Protein AF-A0A2K3L2X7-F1 (afdb_monomer)

Structure (mmCIF, N/CA/C/O backbone):
data_AF-A0A2K3L2X7-F1
#
_entry.id   AF-A0A2K3L2X7-F1
#
loop_
_atom_site.group_PDB
_atom_site.id
_atom_site.type_symbol
_atom_site.label_atom_id
_atom_site.label_alt_id
_atom_site.label_comp_id
_atom_site.label_asym_id
_atom_site.label_entity_id
_atom_site.label_seq_id
_atom_site.pdbx_PDB_ins_code
_atom_site.Cartn_x
_atom_site.Cartn_y
_atom_site.Cartn_z
_atom_site.occupancy
_atom_site.B_iso_or_equiv
_atom_site.auth_seq_id
_atom_site.auth_comp_id
_atom_site.auth_asym_id
_atom_site.auth_atom_id
_atom_site.pdbx_PDB_model_num
ATOM 1 N N . MET A 1 1 ? 36.519 -19.490 -27.465 1.00 42.69 1 MET A N 1
ATOM 2 C CA . MET A 1 1 ? 36.604 -19.129 -26.035 1.00 42.69 1 MET A CA 1
ATOM 3 C C . MET A 1 1 ? 35.207 -18.719 -25.622 1.00 42.69 1 MET A C 1
ATOM 5 O O . MET A 1 1 ? 34.826 -17.578 -25.843 1.00 42.69 1 MET A O 1
ATOM 9 N N . ASP A 1 2 ? 34.424 -19.686 -25.153 1.00 36.91 2 ASP A N 1
ATOM 10 C CA . ASP A 1 2 ? 33.031 -19.472 -24.769 1.00 36.91 2 ASP A CA 1
ATOM 11 C C . ASP A 1 2 ? 32.982 -18.887 -23.362 1.00 36.91 2 ASP A C 1
ATOM 13 O O . ASP A 1 2 ? 33.332 -19.540 -22.379 1.00 36.91 2 ASP A O 1
ATOM 17 N N . ILE A 1 3 ? 32.587 -17.620 -23.277 1.00 40.72 3 ILE A N 1
ATOM 18 C CA . ILE A 1 3 ? 32.332 -16.950 -22.006 1.00 40.72 3 ILE A CA 1
ATOM 19 C C . ILE A 1 3 ? 30.889 -17.279 -21.635 1.00 40.72 3 ILE A C 1
ATOM 21 O O . ILE A 1 3 ? 29.943 -16.665 -22.127 1.00 40.72 3 ILE A O 1
ATOM 25 N N . SER A 1 4 ? 30.738 -18.296 -20.791 1.00 43.78 4 SER A N 1
ATOM 26 C CA . SER A 1 4 ? 29.469 -18.643 -20.161 1.00 43.78 4 SER A CA 1
ATOM 27 C C . SER A 1 4 ? 29.084 -17.525 -19.187 1.00 43.78 4 SER A C 1
ATOM 29 O O . SER A 1 4 ? 29.694 -17.369 -18.129 1.00 43.78 4 SER A O 1
ATOM 31 N N . LEU A 1 5 ? 28.122 -16.690 -19.582 1.00 46.09 5 LEU A N 1
ATOM 32 C CA . LEU A 1 5 ? 27.537 -15.654 -18.735 1.00 46.09 5 LEU A CA 1
ATOM 33 C C . LEU A 1 5 ? 26.471 -16.296 -17.844 1.00 46.09 5 LEU A C 1
ATOM 35 O O . LEU A 1 5 ? 25.383 -16.639 -18.306 1.00 46.09 5 LEU A O 1
ATOM 39 N N . SER A 1 6 ? 26.792 -16.455 -16.564 1.00 48.88 6 SER A N 1
ATOM 40 C CA . SER A 1 6 ? 25.833 -16.855 -15.534 1.00 48.88 6 SER A CA 1
ATOM 41 C C . SER A 1 6 ? 24.675 -15.844 -15.433 1.00 48.88 6 SER A C 1
ATOM 43 O O . SER A 1 6 ? 24.898 -14.647 -15.644 1.00 48.88 6 SER A O 1
ATOM 45 N N . PRO A 1 7 ? 23.448 -16.268 -15.074 1.00 51.91 7 PRO A N 1
ATOM 46 C CA . PRO A 1 7 ? 22.310 -15.362 -14.971 1.00 51.91 7 PRO A CA 1
ATOM 47 C C . PRO A 1 7 ? 22.470 -14.410 -13.779 1.00 51.91 7 PRO A C 1
ATOM 49 O O . PRO A 1 7 ? 22.839 -14.835 -12.683 1.00 51.91 7 PRO A O 1
ATOM 52 N N . LEU A 1 8 ? 22.155 -13.128 -13.987 1.00 52.16 8 LEU A N 1
ATOM 53 C CA . LEU A 1 8 ? 22.035 -12.139 -12.914 1.00 52.16 8 LEU A CA 1
ATOM 54 C C . LEU A 1 8 ? 20.897 -12.544 -11.952 1.00 52.16 8 LEU A C 1
ATOM 56 O O . LEU A 1 8 ? 19.835 -12.957 -12.429 1.00 52.16 8 LEU A O 1
ATOM 60 N N . PRO A 1 9 ? 21.061 -12.394 -10.625 1.00 50.31 9 PRO A N 1
ATOM 61 C CA . PRO A 1 9 ? 19.993 -12.685 -9.679 1.00 50.31 9 PRO A CA 1
ATOM 62 C C . PRO A 1 9 ? 18.850 -11.674 -9.834 1.00 50.31 9 PRO A C 1
ATOM 64 O O . PRO A 1 9 ? 19.074 -10.473 -9.994 1.00 50.31 9 PRO A O 1
ATOM 67 N N . SER A 1 10 ? 17.614 -12.172 -9.785 1.00 56.09 10 SER A N 1
ATOM 68 C CA . SER A 1 10 ? 16.405 -11.349 -9.804 1.00 56.09 10 SER A CA 1
ATOM 69 C C . SER A 1 10 ? 16.370 -10.394 -8.599 1.00 56.09 10 SER A C 1
ATOM 71 O O . SER A 1 10 ? 16.789 -10.794 -7.508 1.00 56.09 10 SER A O 1
ATOM 73 N N . PRO A 1 11 ? 15.850 -9.160 -8.748 1.00 43.31 11 PRO A N 1
ATOM 74 C CA . PRO A 1 11 ? 15.712 -8.236 -7.629 1.00 43.31 11 PRO A CA 1
ATOM 75 C C . PRO A 1 11 ? 14.747 -8.838 -6.607 1.00 43.31 11 PRO A C 1
ATOM 77 O O . PRO A 1 11 ? 13.584 -9.090 -6.923 1.00 43.31 11 PRO A O 1
ATOM 80 N N . GLN A 1 12 ? 15.224 -9.099 -5.390 1.00 47.84 12 GLN A N 1
ATOM 81 C CA . GLN A 1 12 ? 14.324 -9.421 -4.289 1.00 47.84 12 GLN A CA 1
ATOM 82 C C . GLN A 1 12 ? 13.547 -8.157 -3.896 1.00 47.84 12 GLN A C 1
ATOM 84 O O . GLN A 1 12 ? 14.150 -7.081 -3.837 1.00 47.84 12 GLN A O 1
ATOM 89 N N . PRO A 1 13 ? 12.235 -8.262 -3.621 1.00 46.50 13 PRO A N 1
ATOM 90 C CA . PRO A 1 13 ? 11.470 -7.133 -3.115 1.00 46.50 13 PRO A CA 1
ATOM 91 C C . PRO A 1 13 ? 12.056 -6.671 -1.771 1.00 46.50 13 PRO A C 1
ATOM 93 O O . PRO A 1 13 ? 12.566 -7.503 -1.007 1.00 46.50 13 PRO A O 1
ATOM 96 N N . PRO A 1 14 ? 12.010 -5.361 -1.467 1.00 39.69 14 PRO A N 1
ATOM 97 C CA . PRO A 1 14 ? 12.489 -4.848 -0.196 1.00 39.69 14 PRO A CA 1
ATOM 98 C C . PRO A 1 14 ? 11.739 -5.554 0.932 1.00 39.69 14 PRO A C 1
ATOM 100 O O . PRO A 1 14 ? 10.509 -5.542 0.991 1.00 39.69 14 PRO A O 1
ATOM 103 N N . LYS A 1 15 ? 12.501 -6.183 1.830 1.00 38.19 15 LYS A N 1
ATOM 104 C CA . LYS A 1 15 ? 11.995 -6.661 3.114 1.00 38.19 15 LYS A CA 1
ATOM 105 C C . LYS A 1 15 ? 11.636 -5.425 3.933 1.00 38.19 15 LYS A C 1
ATOM 107 O O . LYS A 1 15 ? 12.452 -4.932 4.703 1.00 38.19 15 LYS A O 1
ATOM 112 N N . HIS A 1 16 ? 10.436 -4.892 3.723 1.00 38.12 16 HIS A N 1
ATOM 113 C CA . HIS A 1 16 ? 9.830 -4.010 4.701 1.00 38.12 16 HIS A CA 1
ATOM 114 C C . HIS A 1 16 ? 9.513 -4.872 5.915 1.00 38.12 16 HIS A C 1
ATOM 116 O O . HIS A 1 16 ? 8.513 -5.585 5.973 1.00 38.12 16 HIS A O 1
ATOM 122 N N . GLU A 1 17 ? 10.437 -4.828 6.866 1.00 34.50 17 GLU A N 1
ATOM 123 C CA . GLU A 1 17 ? 10.194 -5.111 8.266 1.00 34.50 17 GLU A CA 1
ATOM 124 C C . GLU A 1 17 ? 9.161 -4.081 8.736 1.00 34.50 17 GLU A C 1
ATOM 126 O O . GLU A 1 17 ? 9.474 -3.018 9.268 1.00 34.50 17 GLU A O 1
ATOM 131 N N . VAL A 1 18 ? 7.894 -4.354 8.417 1.00 38.84 18 VAL A N 1
ATOM 132 C CA . VAL A 1 18 ? 6.764 -3.740 9.095 1.00 38.84 18 VAL A CA 1
ATOM 133 C C . VAL A 1 18 ? 6.927 -4.197 10.531 1.00 38.84 18 VAL A C 1
ATOM 135 O O . VAL A 1 18 ? 6.684 -5.366 10.840 1.00 38.84 18 VAL A O 1
ATOM 138 N N . GLN A 1 19 ? 7.415 -3.293 11.382 1.00 36.12 19 GLN A N 1
ATOM 139 C CA . GLN A 1 19 ? 7.255 -3.404 12.820 1.00 36.12 19 GLN A CA 1
ATOM 140 C C . GLN A 1 19 ? 5.762 -3.586 13.048 1.00 36.12 19 GLN A C 1
ATOM 142 O O . GLN A 1 19 ? 4.968 -2.649 12.992 1.00 36.12 19 GLN A O 1
ATOM 147 N N . ARG A 1 20 ? 5.386 -4.855 13.179 1.00 35.97 20 ARG A N 1
ATOM 148 C CA . ARG A 1 20 ? 4.080 -5.308 13.595 1.00 35.97 20 ARG A CA 1
ATOM 149 C C . ARG A 1 20 ? 3.957 -4.749 15.001 1.00 35.97 20 ARG A C 1
ATOM 151 O O . ARG A 1 20 ? 4.536 -5.310 15.925 1.00 35.97 20 ARG A O 1
ATOM 158 N N . GLY A 1 21 ? 3.327 -3.579 15.117 1.00 35.28 21 GLY A N 1
ATOM 159 C CA . GLY A 1 21 ? 2.962 -3.016 16.403 1.00 35.28 21 GLY A CA 1
ATOM 160 C C . GLY A 1 21 ? 2.306 -4.140 17.182 1.00 35.28 21 GLY A C 1
ATOM 161 O O . GLY A 1 21 ? 1.361 -4.759 16.687 1.00 35.28 21 GLY A O 1
ATOM 162 N N . GLU A 1 22 ? 2.904 -4.483 18.317 1.00 32.72 22 GLU A N 1
ATOM 163 C CA . GLU A 1 22 ? 2.356 -5.443 19.256 1.00 32.72 22 GLU A CA 1
ATOM 164 C C . GLU A 1 22 ? 1.007 -4.886 19.712 1.00 32.72 22 GLU A C 1
ATOM 166 O O . GLU A 1 22 ? 0.904 -4.127 20.674 1.00 32.72 22 GLU A O 1
ATOM 171 N N . VAL A 1 23 ? -0.046 -5.224 18.967 1.00 40.00 23 VAL A N 1
ATOM 172 C CA . VAL A 1 23 ? -1.408 -5.170 19.468 1.00 40.00 23 VAL A CA 1
ATOM 173 C C . VAL A 1 23 ? -1.426 -6.222 20.554 1.00 40.00 23 VAL A C 1
ATOM 175 O O . VAL A 1 23 ? -1.418 -7.424 20.295 1.00 40.00 23 VAL A O 1
ATOM 178 N N . LEU A 1 24 ? -1.312 -5.718 21.775 1.00 37.44 24 LEU A N 1
ATOM 179 C CA . LEU A 1 24 ? -1.421 -6.433 23.022 1.00 37.44 24 LEU A CA 1
ATOM 180 C C . LEU A 1 24 ? -2.709 -7.269 22.987 1.00 37.44 24 LEU A C 1
ATOM 182 O O . LEU A 1 24 ? -3.780 -6.784 23.345 1.00 37.44 24 LEU A O 1
ATOM 186 N N . GLU A 1 25 ? -2.603 -8.526 22.551 1.00 36.47 25 GLU A N 1
ATOM 187 C CA . GLU A 1 25 ? -3.620 -9.552 22.758 1.00 36.47 25 GLU A CA 1
ATOM 188 C C . GLU A 1 25 ? -3.709 -9.816 24.260 1.00 36.47 25 GLU A C 1
ATOM 190 O O . GLU A 1 25 ? -3.154 -10.765 24.816 1.00 36.47 25 GLU A O 1
ATOM 195 N N . ARG A 1 26 ? -4.408 -8.924 24.960 1.00 36.53 26 ARG A N 1
ATOM 196 C CA . ARG A 1 26 ? -4.891 -9.196 26.300 1.00 36.53 26 ARG A CA 1
ATOM 197 C C . ARG A 1 26 ? -6.163 -10.013 26.121 1.00 36.53 26 ARG A C 1
ATOM 199 O O . ARG A 1 26 ? -7.265 -9.478 26.076 1.00 36.53 26 ARG A O 1
ATOM 206 N N . GLY A 1 27 ? -5.955 -11.319 25.946 1.00 33.62 27 GLY A N 1
ATOM 207 C CA . GLY A 1 27 ? -6.999 -12.331 25.899 1.00 33.62 27 GLY A CA 1
ATOM 208 C C . GLY A 1 27 ? -8.014 -12.096 27.012 1.00 33.62 27 GLY A C 1
ATOM 209 O O . GLY A 1 27 ? -7.714 -12.192 28.204 1.00 33.62 27 GLY A O 1
ATOM 210 N N . SER A 1 28 ? -9.220 -11.751 26.592 1.00 38.69 28 SER A N 1
ATOM 211 C CA . SER A 1 28 ? -10.401 -11.570 27.411 1.00 38.69 28 SER A CA 1
ATOM 212 C C . SER A 1 28 ? -10.885 -12.931 27.914 1.00 38.69 28 SER A C 1
ATOM 214 O O . SER A 1 28 ? -11.820 -13.528 27.389 1.00 38.69 28 SER A O 1
ATOM 216 N N . ASN A 1 29 ? -10.270 -13.421 28.992 1.00 38.44 29 ASN A N 1
ATOM 217 C CA . ASN A 1 29 ? -10.911 -14.394 29.874 1.00 38.44 29 ASN A CA 1
ATOM 218 C C . ASN A 1 29 ? -12.051 -13.682 30.622 1.00 38.44 29 ASN A C 1
ATOM 220 O O . ASN A 1 29 ? -11.915 -13.316 31.788 1.00 38.44 29 ASN A O 1
ATOM 224 N N . PHE A 1 30 ? -13.175 -13.447 29.942 1.00 44.06 30 PHE A N 1
ATOM 225 C CA . PHE A 1 30 ? -14.413 -13.044 30.600 1.00 44.06 30 PHE A CA 1
ATOM 226 C C . PHE A 1 30 ? -14.998 -14.272 31.312 1.00 44.06 30 PHE A C 1
ATOM 228 O O . PHE A 1 30 ? -15.332 -15.257 30.648 1.00 44.06 30 PHE A O 1
ATOM 235 N N . PRO A 1 31 ? -15.135 -14.275 32.649 1.00 41.03 31 PRO A N 1
ATOM 236 C CA . PRO A 1 31 ? -15.711 -15.413 33.335 1.00 41.03 31 PRO A CA 1
ATOM 237 C C . PRO A 1 31 ? -17.225 -15.401 33.125 1.00 41.03 31 PRO A C 1
ATOM 239 O O . PRO A 1 31 ? -17.912 -14.457 33.518 1.00 41.03 31 PRO A O 1
ATOM 2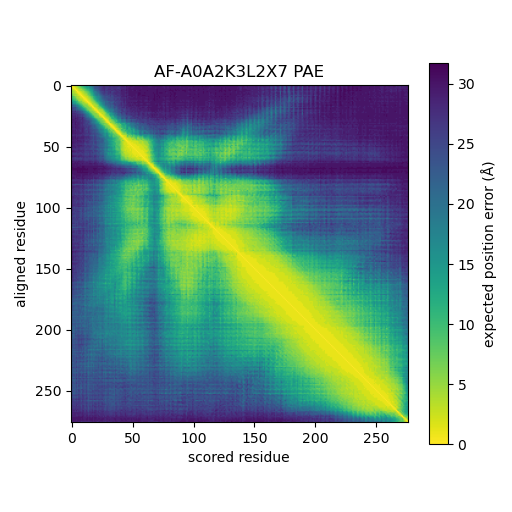42 N N . SER A 1 32 ? -17.765 -16.513 32.632 1.00 42.19 32 SER A N 1
ATOM 243 C CA . SER A 1 32 ? -19.195 -16.859 32.548 1.00 42.19 32 SER A CA 1
ATOM 244 C C . SER A 1 32 ? -19.945 -16.846 33.899 1.00 42.19 32 SER A C 1
ATOM 246 O O . SER A 1 32 ? -21.070 -17.326 34.000 1.00 42.19 32 SER A O 1
ATOM 248 N N . GLN A 1 33 ? -19.336 -16.301 34.954 1.00 45.16 33 GLN A N 1
ATOM 249 C CA . GLN A 1 33 ? -19.873 -16.173 36.307 1.00 45.16 33 GLN A CA 1
ATOM 250 C C . GLN A 1 33 ? -20.830 -14.975 36.457 1.00 45.16 33 GLN A C 1
ATOM 252 O O . GLN A 1 33 ? -21.544 -14.879 37.454 1.00 45.16 33 GLN A O 1
ATOM 257 N N . PHE A 1 34 ? -20.885 -14.081 35.464 1.00 43.53 34 PHE A N 1
ATOM 258 C CA . PHE A 1 34 ? -21.699 -12.864 35.507 1.00 43.53 34 PHE A CA 1
ATOM 259 C C . PHE A 1 34 ? -23.208 -13.101 35.387 1.00 43.53 34 PHE A C 1
ATOM 261 O O . PHE A 1 34 ? -23.996 -12.465 36.088 1.00 43.53 34 PHE A O 1
ATOM 268 N N . LEU A 1 35 ? -23.625 -14.069 34.569 1.00 44.47 35 LEU A N 1
ATOM 269 C CA . LEU A 1 35 ? -25.047 -14.343 34.339 1.00 44.47 35 LEU A CA 1
ATOM 270 C C . LEU A 1 35 ? -25.741 -14.982 35.553 1.00 44.47 35 LEU A C 1
ATOM 272 O O . LEU A 1 35 ? -26.918 -14.726 35.790 1.00 44.47 35 LEU A O 1
ATOM 276 N N . ALA A 1 36 ? -25.018 -15.738 36.385 1.00 41.53 36 ALA A N 1
ATOM 277 C CA . ALA A 1 36 ? -25.598 -16.388 37.564 1.00 41.53 36 ALA A CA 1
ATOM 278 C C . ALA A 1 36 ? -25.906 -15.413 38.722 1.00 41.53 36 ALA A C 1
ATOM 280 O O . ALA A 1 36 ? -26.710 -15.735 39.594 1.00 41.53 36 ALA A O 1
ATOM 281 N N . ARG A 1 37 ? -25.305 -14.212 38.737 1.00 43.88 37 ARG A N 1
ATOM 282 C CA . ARG A 1 37 ? -25.524 -13.203 39.793 1.00 43.88 37 ARG A CA 1
ATOM 283 C C . ARG A 1 37 ? -26.633 -12.198 39.474 1.00 43.88 37 ARG A C 1
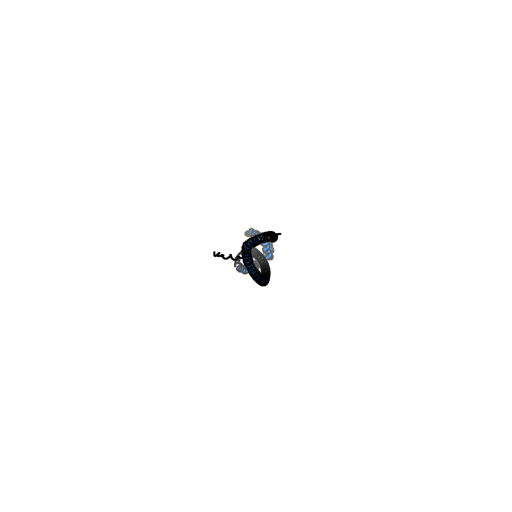ATOM 285 O O . ARG A 1 37 ? -27.205 -11.631 40.400 1.00 43.88 37 ARG A O 1
ATOM 292 N N . SER A 1 38 ? -26.999 -12.043 38.200 1.00 43.00 38 SER A N 1
ATOM 293 C CA . SER A 1 38 ? -28.085 -11.155 37.749 1.00 43.00 38 SER A CA 1
ATOM 294 C C . SER A 1 38 ? -29.447 -11.505 38.372 1.00 43.00 38 SER A C 1
ATOM 296 O O . SER A 1 38 ? -30.218 -10.605 38.694 1.00 43.00 38 SER A O 1
ATOM 298 N N . VAL A 1 39 ? -29.717 -12.790 38.624 1.00 45.38 39 VAL A N 1
ATOM 299 C CA . VAL A 1 39 ? -30.997 -13.255 39.193 1.00 45.38 39 VAL A CA 1
ATOM 300 C C . VAL A 1 39 ? -31.140 -12.903 40.687 1.00 45.38 39 VAL A C 1
ATOM 302 O O . VAL A 1 39 ? -32.254 -12.800 41.194 1.00 45.38 39 VAL A O 1
ATOM 305 N N . PHE A 1 40 ? -30.034 -12.657 41.401 1.00 44.66 40 PHE A N 1
ATOM 306 C CA . PHE A 1 40 ? -30.065 -12.262 42.817 1.00 44.66 40 PHE A CA 1
ATOM 307 C C . PHE A 1 40 ? -30.254 -10.750 43.019 1.00 44.66 40 PHE A C 1
ATOM 309 O O . PHE A 1 40 ? -30.902 -10.344 43.988 1.00 44.66 40 PHE A O 1
ATOM 316 N N . VAL A 1 41 ? -29.753 -9.926 42.087 1.00 48.41 41 VAL A N 1
ATOM 317 C CA . VAL A 1 41 ? -29.806 -8.451 42.153 1.00 48.41 41 VAL A CA 1
ATOM 318 C C . VAL A 1 41 ? -31.248 -7.930 42.142 1.00 48.41 41 VAL A C 1
ATOM 320 O O . VAL A 1 41 ? -31.559 -6.971 42.840 1.00 48.41 41 VAL A O 1
ATOM 323 N N . THR A 1 42 ? -32.170 -8.600 41.444 1.00 48.19 42 THR A N 1
ATOM 324 C CA . THR A 1 42 ? -33.586 -8.192 41.406 1.00 48.19 42 THR A CA 1
ATOM 325 C C . THR A 1 42 ? -34.392 -8.616 42.639 1.00 48.19 42 THR A C 1
ATOM 327 O O . THR A 1 42 ? -35.517 -8.155 42.807 1.00 48.19 42 THR A O 1
ATOM 330 N N . SER A 1 43 ? -33.863 -9.493 43.506 1.00 51.75 43 SER A N 1
ATOM 331 C CA . SER A 1 43 ? -34.605 -10.028 44.665 1.00 51.75 43 SER A CA 1
ATOM 332 C C . SER A 1 43 ? -34.228 -9.376 46.003 1.00 51.75 43 SER A C 1
ATOM 334 O O . SER A 1 43 ? -35.025 -9.395 46.943 1.00 51.75 43 SER A O 1
ATOM 336 N N . LEU A 1 44 ? -33.048 -8.752 46.082 1.00 55.28 44 LEU A N 1
ATOM 337 C CA . LEU A 1 44 ? -32.522 -8.136 47.304 1.00 55.28 44 LEU A CA 1
ATOM 338 C C . LEU A 1 44 ? -33.413 -7.001 47.858 1.00 55.28 44 LEU A C 1
ATOM 340 O O . LEU A 1 44 ? -33.697 -7.021 49.059 1.00 55.28 44 LEU A O 1
ATOM 344 N N . PRO A 1 45 ? -33.959 -6.084 47.027 1.00 60.78 45 PRO A N 1
ATOM 345 C CA . PRO A 1 45 ? -34.872 -5.048 47.514 1.00 60.78 45 PRO A CA 1
ATOM 346 C C . PRO A 1 45 ? -36.176 -5.643 48.061 1.00 60.78 45 PRO A C 1
ATOM 348 O O . PRO A 1 45 ? -36.728 -5.163 49.048 1.00 60.78 45 PRO A O 1
ATOM 351 N N . HIS A 1 46 ? -36.663 -6.733 47.458 1.00 63.47 46 HIS A N 1
ATOM 352 C CA . HIS A 1 46 ? -37.872 -7.423 47.910 1.00 63.47 46 HIS A CA 1
ATOM 353 C C . HIS A 1 46 ? -37.667 -8.197 49.214 1.00 63.47 46 HIS A C 1
ATOM 355 O O . HIS A 1 46 ? -38.557 -8.183 50.067 1.00 63.47 46 HIS A O 1
ATOM 361 N N . PHE A 1 47 ? -36.505 -8.823 49.406 1.00 60.19 47 PHE A N 1
ATOM 362 C CA . PHE A 1 47 ? -36.159 -9.500 50.654 1.00 60.19 47 PHE A CA 1
ATOM 363 C C . PHE A 1 47 ? -36.022 -8.502 51.815 1.00 60.19 47 PHE A C 1
ATOM 365 O O . PHE A 1 47 ? -36.683 -8.661 52.845 1.00 60.19 47 PHE A O 1
ATOM 372 N N . LEU A 1 48 ? -35.266 -7.416 51.619 1.00 61.91 48 LEU A N 1
ATOM 373 C CA . LEU A 1 48 ? -35.082 -6.362 52.623 1.00 61.91 48 LEU A CA 1
ATOM 374 C C . LEU A 1 48 ? -36.402 -5.658 52.969 1.00 61.91 48 LEU A C 1
ATOM 376 O O . LEU A 1 48 ? -36.716 -5.475 54.150 1.00 61.91 48 LEU A O 1
ATOM 380 N N . ALA A 1 49 ? -37.240 -5.364 51.969 1.00 66.88 49 ALA A N 1
ATOM 381 C CA . ALA A 1 49 ? -38.575 -4.814 52.191 1.00 66.88 49 ALA A CA 1
ATOM 382 C C . ALA A 1 49 ? -39.461 -5.757 53.024 1.00 66.88 49 ALA A C 1
ATOM 384 O O . ALA A 1 49 ? -40.192 -5.300 53.909 1.00 66.88 49 ALA A O 1
ATOM 385 N N . HIS A 1 50 ? -39.384 -7.073 52.803 1.00 66.44 50 HIS A N 1
ATOM 386 C CA . HIS A 1 50 ? -40.127 -8.063 53.587 1.00 66.44 50 HIS A CA 1
ATOM 387 C C . HIS A 1 50 ? -39.667 -8.121 55.052 1.00 66.44 50 HIS A C 1
ATOM 389 O O . HIS A 1 50 ? -40.510 -8.144 55.956 1.00 66.44 50 HIS A O 1
ATOM 395 N N . VAL A 1 51 ? -38.355 -8.101 55.305 1.00 60.66 51 VAL A N 1
ATOM 396 C CA . VAL A 1 51 ? -37.787 -8.153 56.665 1.00 60.66 51 VAL A CA 1
ATOM 397 C C . VAL A 1 51 ? -38.082 -6.862 57.439 1.00 60.66 51 VAL A C 1
ATOM 399 O O . VAL A 1 51 ? -38.532 -6.920 58.588 1.00 60.66 51 VAL A O 1
ATOM 402 N N . LEU A 1 52 ? -37.947 -5.693 56.803 1.00 65.44 52 LEU A N 1
ATOM 403 C CA . LEU A 1 52 ? -38.308 -4.405 57.407 1.00 65.44 52 LEU A CA 1
ATOM 404 C C . LEU A 1 52 ? -39.813 -4.298 57.678 1.00 65.44 52 LEU A C 1
ATOM 406 O O . LEU A 1 52 ? -40.225 -3.813 58.735 1.00 65.44 52 LEU A O 1
ATOM 410 N N . THR A 1 53 ? -40.654 -4.818 56.780 1.00 70.69 53 THR A N 1
ATOM 411 C CA . THR A 1 53 ? -42.109 -4.877 56.992 1.00 70.69 53 THR A CA 1
ATOM 412 C C . THR A 1 53 ? -42.467 -5.794 58.162 1.00 70.69 53 THR A C 1
ATOM 414 O O . THR A 1 53 ? -43.335 -5.455 58.974 1.00 70.69 53 THR A O 1
ATOM 417 N N . PHE A 1 54 ? -41.780 -6.932 58.300 1.00 66.31 54 PHE A N 1
ATOM 418 C CA . PHE A 1 54 ? -41.941 -7.841 59.434 1.00 66.31 54 PHE A CA 1
ATOM 419 C C . PHE A 1 54 ? -41.536 -7.179 60.757 1.00 66.31 54 PHE A C 1
ATOM 421 O O . PHE A 1 54 ? -42.298 -7.242 61.721 1.00 66.31 54 PHE A O 1
ATOM 428 N N . LEU A 1 55 ? -40.404 -6.472 60.797 1.00 63.56 55 LEU A N 1
ATOM 429 C CA . LEU A 1 55 ? -39.948 -5.738 61.982 1.00 63.56 55 LEU A CA 1
ATOM 430 C C . LEU A 1 55 ? -40.876 -4.577 62.348 1.00 63.56 55 LEU A C 1
ATOM 432 O O . LEU A 1 55 ? -41.214 -4.425 63.521 1.00 63.56 55 LEU A O 1
ATOM 436 N N . ARG A 1 56 ? -41.382 -3.817 61.367 1.00 68.00 56 ARG A N 1
ATOM 437 C CA . ARG A 1 56 ? -42.411 -2.781 61.589 1.00 68.00 56 ARG A CA 1
ATOM 438 C C . ARG A 1 56 ? -43.705 -3.382 62.153 1.00 68.00 56 ARG A C 1
ATOM 440 O O . ARG A 1 56 ? -44.291 -2.828 63.089 1.00 68.00 56 ARG A O 1
ATOM 447 N N . ARG A 1 57 ? -44.140 -4.545 61.652 1.00 67.75 57 ARG A N 1
ATOM 448 C CA . ARG A 1 57 ? -45.293 -5.296 62.195 1.00 67.75 57 ARG A CA 1
ATOM 449 C C . ARG A 1 57 ? -45.040 -5.857 63.594 1.00 67.75 57 ARG A C 1
ATOM 451 O O . ARG A 1 57 ? -45.947 -5.885 64.420 1.00 67.75 57 ARG A O 1
ATOM 458 N N . PHE A 1 58 ? -43.825 -6.305 63.878 1.00 59.56 58 PHE A N 1
ATOM 459 C CA . PHE A 1 58 ? -43.465 -6.845 65.182 1.00 59.56 58 PHE A CA 1
ATOM 460 C C . PHE A 1 58 ? -43.361 -5.733 66.236 1.00 59.56 58 PHE A C 1
ATOM 462 O O . PHE A 1 58 ? -43.944 -5.865 67.309 1.00 59.56 58 PHE A O 1
ATOM 469 N N . LEU A 1 59 ? -42.752 -4.591 65.897 1.00 61.00 59 LEU A N 1
ATOM 470 C CA . LEU A 1 59 ? -42.709 -3.378 66.726 1.00 61.00 59 LEU A CA 1
ATOM 471 C C . LEU A 1 59 ? -44.109 -2.864 67.080 1.00 61.00 59 LEU A C 1
ATOM 473 O O . LEU A 1 59 ? -44.378 -2.528 68.230 1.00 61.00 59 LEU A O 1
ATOM 477 N N . THR A 1 60 ? -45.026 -2.846 66.112 1.00 65.00 60 THR A N 1
ATOM 478 C CA . THR A 1 60 ? -46.421 -2.430 66.346 1.00 65.00 60 THR A CA 1
ATOM 479 C C . THR A 1 60 ? -47.219 -3.437 67.181 1.00 65.00 60 THR A C 1
ATOM 481 O O . THR A 1 60 ? -48.153 -3.039 67.877 1.00 65.00 60 THR A O 1
ATOM 484 N N . LYS A 1 61 ? -46.850 -4.725 67.158 1.00 61.00 61 LYS A N 1
ATOM 485 C CA . LYS A 1 61 ? -47.532 -5.798 67.899 1.00 61.00 61 LYS A CA 1
ATOM 486 C C . LYS A 1 61 ? -47.012 -5.979 69.327 1.00 61.00 61 LYS A C 1
ATOM 488 O O . LYS A 1 61 ? -47.823 -6.088 70.240 1.00 61.00 61 LYS A O 1
ATOM 493 N N . VAL A 1 62 ? -45.694 -5.975 69.531 1.00 50.47 62 VAL A N 1
ATOM 494 C CA . VAL A 1 62 ? -45.062 -6.062 70.863 1.00 50.47 62 VAL A CA 1
ATOM 495 C C . VAL A 1 62 ? -45.356 -4.814 71.697 1.00 50.47 62 VAL A C 1
ATOM 497 O O . VAL A 1 62 ? -45.485 -4.910 72.912 1.00 50.47 62 VAL A O 1
ATOM 500 N N . MET A 1 63 ? -45.552 -3.662 71.047 1.00 48.16 63 MET A N 1
ATOM 501 C CA . MET A 1 63 ? -45.875 -2.395 71.714 1.00 48.16 63 MET A CA 1
ATOM 502 C C . MET A 1 63 ? -47.335 -1.950 71.526 1.00 48.16 63 MET A C 1
ATOM 504 O O . MET A 1 63 ? -47.646 -0.768 71.674 1.00 48.16 63 MET A O 1
ATOM 508 N N . SER A 1 64 ? -48.243 -2.868 71.177 1.00 44.50 64 SER A N 1
ATOM 509 C CA . SER A 1 64 ? -49.667 -2.543 71.053 1.00 44.50 64 SER A CA 1
ATOM 510 C C . SER A 1 64 ? -50.246 -2.161 72.429 1.00 44.50 64 SER A C 1
ATOM 512 O O . SER A 1 64 ? -50.016 -2.893 73.393 1.00 44.50 64 SER A O 1
ATOM 514 N N . PRO A 1 65 ? -51.043 -1.079 72.549 1.00 46.31 65 PRO A N 1
ATOM 515 C CA . PRO A 1 65 ? -51.560 -0.558 73.826 1.00 46.31 65 PRO A CA 1
ATOM 516 C C . PRO A 1 65 ? -52.602 -1.464 74.520 1.00 46.31 65 PRO A C 1
ATOM 518 O O . PRO A 1 65 ? -53.310 -1.020 75.416 1.00 46.31 65 PRO A O 1
ATOM 521 N N . LYS A 1 66 ? -52.735 -2.727 74.091 1.00 40.59 66 LYS A N 1
ATOM 522 C CA . LYS A 1 66 ? -53.682 -3.715 74.632 1.00 40.59 66 LYS A CA 1
ATOM 523 C C . LYS A 1 66 ? -53.109 -4.596 75.746 1.00 40.59 66 LYS A C 1
ATOM 525 O O . LYS A 1 66 ? -53.856 -5.390 76.307 1.00 40.59 66 LYS A O 1
ATOM 530 N N . ASN A 1 67 ? -51.831 -4.453 76.086 1.00 40.16 67 ASN A N 1
ATOM 531 C CA . ASN A 1 67 ? -51.325 -4.939 77.368 1.00 40.16 67 ASN A CA 1
ATOM 532 C C . ASN A 1 67 ? -51.562 -3.839 78.417 1.00 40.16 67 ASN A C 1
ATOM 534 O O . ASN A 1 67 ? -51.406 -2.666 78.067 1.00 40.16 67 ASN A O 1
ATOM 538 N N . PRO A 1 68 ? -51.975 -4.178 79.658 1.00 36.41 68 PRO A N 1
ATOM 539 C CA . PRO A 1 68 ? -52.245 -3.184 80.695 1.00 36.41 68 PRO A CA 1
ATOM 540 C C . PRO A 1 68 ? -51.039 -2.250 80.839 1.00 36.41 68 PRO A C 1
ATOM 542 O O . PRO A 1 68 ? -49.914 -2.697 80.591 1.00 36.41 68 PRO A O 1
ATOM 545 N N . PRO A 1 69 ? -51.258 -0.968 81.184 1.00 39.00 69 PRO A N 1
ATOM 546 C CA . PR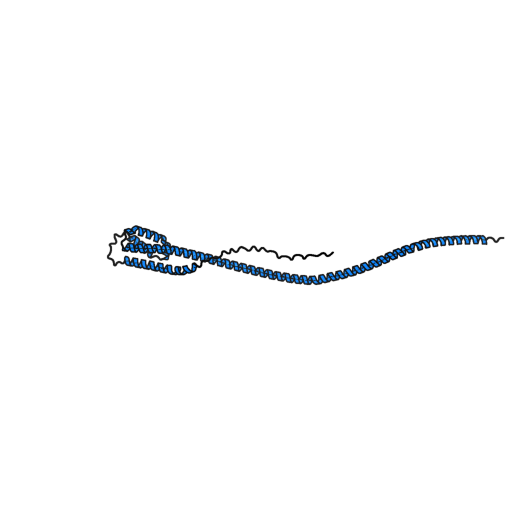O A 1 69 ? -50.196 0.020 81.231 1.00 39.00 69 PRO A CA 1
ATOM 547 C C . PRO A 1 69 ? -49.164 -0.454 82.247 1.00 39.00 69 PRO A C 1
ATOM 549 O O . PRO A 1 69 ? -49.343 -0.301 83.451 1.00 39.00 69 PRO A O 1
ATOM 552 N N . PHE A 1 70 ? -48.077 -1.051 81.760 1.00 39.56 70 PHE A N 1
ATOM 553 C CA . PHE A 1 70 ? -46.839 -1.051 82.507 1.00 39.56 70 PHE A CA 1
ATOM 554 C C . PHE A 1 70 ? -46.552 0.421 82.744 1.00 39.56 70 PHE A C 1
ATOM 556 O O . PHE A 1 70 ? -46.376 1.178 81.784 1.00 39.56 70 PHE A O 1
ATOM 563 N N . GLU A 1 71 ? -46.609 0.830 84.009 1.00 39.28 71 GLU A N 1
ATOM 564 C CA . GLU A 1 71 ? -46.199 2.152 84.444 1.00 39.28 71 GLU A CA 1
ATOM 565 C C . GLU A 1 71 ? -44.883 2.487 83.746 1.00 39.28 71 GLU A C 1
ATOM 567 O O . GLU A 1 71 ? -43.842 1.849 83.927 1.00 39.28 71 GLU A O 1
ATOM 572 N N . CYS A 1 72 ? -44.985 3.459 82.847 1.00 42.78 72 CYS A N 1
ATOM 573 C CA . CYS A 1 72 ? -43.920 3.991 82.025 1.00 42.78 72 CYS A CA 1
ATOM 574 C C . CYS A 1 72 ? -42.966 4.787 82.929 1.00 42.78 72 CYS A C 1
ATOM 576 O O . CYS A 1 72 ? -42.935 6.013 82.881 1.00 42.78 72 CYS A O 1
ATOM 578 N N . GLY A 1 73 ? -42.231 4.085 83.793 1.00 41.53 73 GLY A N 1
ATOM 579 C CA . GLY A 1 73 ? -41.360 4.698 84.794 1.00 41.53 73 GLY A CA 1
ATOM 580 C C . GLY A 1 73 ? -40.062 3.952 85.104 1.00 41.53 73 GLY A C 1
ATOM 581 O O . GLY A 1 73 ? -39.197 4.544 85.737 1.00 41.53 73 GLY A O 1
ATOM 582 N N . GLN A 1 74 ? -39.875 2.693 84.682 1.00 49.16 74 GLN A N 1
ATOM 583 C CA . GLN A 1 74 ? -38.733 1.890 85.167 1.00 49.16 74 GLN A CA 1
ATOM 584 C C . GLN A 1 74 ? -38.020 1.010 84.117 1.00 49.16 74 GLN A C 1
ATOM 586 O O . GLN A 1 74 ? -37.076 0.322 84.493 1.00 49.16 74 GLN A O 1
ATOM 591 N N . SER A 1 75 ? -38.382 1.019 82.820 1.00 45.94 75 SER A N 1
ATOM 592 C CA . SER A 1 75 ? -37.556 0.329 81.802 1.00 45.94 75 SER A CA 1
ATOM 593 C C . SER A 1 75 ? -36.469 1.276 81.264 1.00 45.94 75 SER A C 1
ATOM 595 O O . SER A 1 75 ? -36.799 2.238 80.560 1.00 45.94 75 SER A O 1
ATOM 597 N N . PRO A 1 76 ? -35.175 1.017 81.537 1.00 55.28 76 PRO A N 1
ATOM 598 C CA . PRO A 1 76 ? -34.062 1.831 81.038 1.00 55.28 76 PRO A CA 1
ATOM 599 C C . PRO A 1 76 ? -33.955 1.826 79.505 1.00 55.28 76 PRO A C 1
ATOM 601 O O . PRO A 1 76 ? -33.287 2.683 78.937 1.00 55.28 76 PRO A O 1
ATOM 604 N N . ALA A 1 77 ? -34.616 0.880 78.827 1.00 57.16 77 ALA A N 1
ATOM 605 C CA . ALA A 1 77 ? -34.538 0.682 77.380 1.00 57.16 77 ALA A CA 1
ATOM 606 C C . ALA A 1 77 ? -35.507 1.568 76.563 1.00 57.16 77 ALA A C 1
ATOM 608 O O . ALA A 1 77 ? -35.406 1.629 75.339 1.00 57.16 77 ALA A O 1
ATOM 609 N N . SER A 1 78 ? -36.437 2.291 77.202 1.00 64.81 78 SER A N 1
ATOM 610 C CA . SER A 1 78 ? -37.464 3.106 76.517 1.00 64.81 78 SER A CA 1
ATOM 611 C C . SER A 1 78 ? -36.913 4.198 75.567 1.00 64.81 78 SER A C 1
ATOM 613 O O . SER A 1 78 ? -37.431 4.335 74.450 1.00 64.81 78 SER A O 1
ATOM 615 N N . PRO A 1 79 ? -35.850 4.954 75.918 1.00 70.06 79 PRO A N 1
ATOM 616 C CA . PRO A 1 79 ? -35.241 5.931 75.007 1.00 70.06 79 PRO A CA 1
ATOM 617 C C . PRO A 1 79 ? -34.589 5.269 73.786 1.00 70.06 79 PRO A C 1
ATOM 619 O O . PRO A 1 79 ? -34.721 5.757 72.663 1.00 70.06 79 PRO A O 1
ATOM 622 N N . VAL A 1 80 ? -33.951 4.119 74.009 1.00 67.19 80 VAL A N 1
ATOM 623 C CA . VAL A 1 80 ? -33.246 3.325 72.998 1.00 67.19 80 VAL A CA 1
ATOM 624 C C . VAL A 1 80 ? -34.261 2.779 71.984 1.00 67.19 80 VAL A C 1
ATOM 626 O O . VAL A 1 80 ? -34.157 3.027 70.785 1.00 67.19 80 VAL A O 1
ATOM 629 N N . ILE A 1 81 ? -35.363 2.186 72.446 1.00 66.62 81 ILE A N 1
ATOM 630 C CA . ILE A 1 81 ? -36.435 1.680 71.569 1.00 66.62 81 ILE A CA 1
ATOM 631 C C . ILE A 1 81 ? -37.074 2.805 70.725 1.00 66.62 81 ILE A C 1
ATOM 633 O O . ILE A 1 81 ? -37.383 2.601 69.547 1.00 66.62 81 ILE A O 1
ATOM 637 N N . LYS A 1 82 ? -37.232 4.022 71.274 1.00 73.56 82 LYS A N 1
ATOM 638 C CA . LYS A 1 82 ? -37.718 5.188 70.506 1.00 73.56 82 LYS A CA 1
ATOM 639 C C . LYS A 1 82 ? -36.746 5.621 69.404 1.00 73.56 82 LYS A C 1
ATOM 641 O O . LYS A 1 82 ? -37.209 6.014 68.333 1.00 73.56 82 LYS A O 1
ATOM 646 N N . ARG A 1 83 ? -35.433 5.554 69.646 1.00 76.81 83 ARG A N 1
ATOM 647 C CA . ARG A 1 83 ? -34.399 5.875 68.648 1.00 76.81 83 ARG A CA 1
ATOM 648 C C . ARG A 1 83 ? -34.372 4.838 67.525 1.00 76.81 83 ARG A C 1
ATOM 650 O O . ARG A 1 83 ? -34.487 5.222 66.365 1.00 76.81 83 ARG A O 1
ATOM 657 N N . LEU A 1 84 ? -34.387 3.548 67.868 1.00 72.94 84 LEU A N 1
ATOM 658 C CA . LEU A 1 84 ? -34.467 2.453 66.894 1.00 72.94 84 LEU A CA 1
ATOM 659 C C . LEU A 1 84 ? -35.693 2.587 65.982 1.00 72.94 84 LEU A C 1
ATOM 661 O O . LEU A 1 84 ? -35.616 2.379 64.775 1.00 72.94 84 LEU A O 1
ATOM 665 N N . ARG A 1 85 ? -36.838 2.980 66.554 1.00 71.44 85 ARG A N 1
ATOM 666 C CA . ARG A 1 85 ? -38.062 3.213 65.786 1.00 71.44 85 ARG A CA 1
ATOM 667 C C . ARG A 1 85 ? -37.874 4.307 64.740 1.00 71.44 85 ARG A C 1
ATOM 669 O O . ARG A 1 85 ? -38.353 4.133 63.627 1.00 71.44 85 ARG A O 1
ATOM 676 N N . ARG A 1 86 ? -37.208 5.414 65.081 1.00 79.94 86 ARG A N 1
ATOM 677 C CA . ARG A 1 86 ? -36.947 6.501 64.125 1.00 79.94 86 ARG A CA 1
ATOM 678 C C . ARG A 1 86 ? -36.077 6.009 62.972 1.00 79.94 86 ARG A C 1
ATOM 680 O O . ARG A 1 86 ? -36.495 6.173 61.835 1.00 79.94 86 ARG A O 1
ATOM 687 N N . MET A 1 87 ? -34.979 5.314 63.268 1.00 76.00 87 MET A N 1
ATOM 688 C CA . MET A 1 87 ? -34.081 4.743 62.253 1.00 76.00 87 MET A CA 1
ATOM 689 C C . MET A 1 87 ? -34.775 3.717 61.345 1.00 76.00 87 MET A C 1
ATOM 691 O O . MET A 1 87 ? -34.662 3.791 60.132 1.00 76.00 87 MET A O 1
ATOM 695 N N . LEU A 1 88 ? -35.600 2.819 61.894 1.00 73.25 88 LEU A N 1
ATOM 696 C CA . LEU A 1 88 ? -36.354 1.836 61.094 1.00 73.25 88 LEU A CA 1
ATOM 697 C C . LEU A 1 88 ? -37.544 2.439 60.313 1.00 73.25 88 LEU A C 1
ATOM 699 O O . LEU A 1 88 ? -38.238 1.729 59.569 1.00 73.25 88 LEU A O 1
ATOM 703 N N . THR A 1 89 ? -37.827 3.731 60.502 1.00 78.56 89 THR A N 1
ATOM 704 C CA . THR A 1 89 ? -38.852 4.469 59.744 1.00 78.56 89 THR A CA 1
ATOM 705 C C . THR A 1 89 ? -38.270 5.137 58.490 1.00 78.56 89 THR A C 1
ATOM 707 O O . THR A 1 89 ? -39.043 5.454 57.589 1.00 78.56 89 THR A O 1
ATOM 710 N N . ILE A 1 90 ? -36.944 5.296 58.402 1.00 78.50 90 ILE A N 1
ATOM 711 C CA . ILE A 1 90 ? -36.242 5.861 57.237 1.00 78.50 90 ILE A CA 1
ATOM 712 C C . ILE A 1 90 ? -36.292 4.852 56.061 1.00 78.50 90 ILE A C 1
ATOM 714 O O . ILE A 1 90 ? -36.701 3.695 56.257 1.00 78.50 90 ILE A O 1
ATOM 718 N N . SER A 1 91 ? -36.008 5.291 54.827 1.00 75.12 91 SER A N 1
ATOM 719 C CA . SER A 1 91 ? -35.997 4.410 53.652 1.00 75.12 91 SER A CA 1
ATOM 720 C C . SER A 1 91 ? -34.888 3.352 53.758 1.00 75.12 91 SER A C 1
ATOM 722 O O . SER A 1 91 ? -34.007 3.439 54.611 1.00 75.12 91 SER A O 1
ATOM 724 N N . THR A 1 92 ? -34.978 2.294 52.947 1.00 71.06 92 THR A N 1
ATOM 725 C CA . THR A 1 92 ? -34.010 1.184 53.026 1.00 71.06 92 THR A CA 1
ATOM 726 C C . THR A 1 92 ? -32.650 1.633 52.502 1.00 71.06 92 THR A C 1
ATOM 728 O O . THR A 1 92 ? -31.632 1.260 53.072 1.00 71.06 92 THR A O 1
ATOM 731 N N . GLU A 1 93 ? -32.658 2.461 51.461 1.00 72.06 93 GLU A N 1
ATOM 732 C CA . GLU A 1 93 ? -31.498 3.134 50.889 1.00 72.06 93 GLU A CA 1
ATOM 733 C C . GLU A 1 93 ? -30.812 4.036 51.926 1.00 72.06 93 GLU A C 1
ATOM 735 O O . GLU A 1 93 ? -29.640 3.819 52.219 1.00 72.06 93 GLU A O 1
ATOM 740 N N . ASP A 1 94 ? -31.554 4.936 52.582 1.00 79.56 94 ASP A N 1
ATOM 741 C CA . ASP A 1 94 ? -30.985 5.826 53.611 1.00 79.56 94 ASP A CA 1
ATOM 742 C C . ASP A 1 94 ? -30.447 5.029 54.821 1.00 79.56 94 ASP A C 1
ATOM 744 O O . ASP A 1 94 ? -29.398 5.336 55.379 1.00 79.56 94 ASP A O 1
ATOM 748 N N . LEU A 1 95 ? -31.139 3.954 55.228 1.00 78.44 95 LEU A N 1
ATOM 749 C CA . LEU A 1 95 ? -30.683 3.077 56.316 1.00 78.44 95 LEU A CA 1
ATOM 750 C C . LEU A 1 95 ? -29.400 2.308 55.949 1.00 78.44 95 LEU A C 1
ATOM 752 O O . LEU A 1 95 ? -28.634 1.942 56.843 1.00 78.44 95 LEU A O 1
ATOM 756 N N . MET A 1 96 ? -29.186 2.019 54.662 1.00 76.38 96 MET A N 1
ATOM 757 C CA . MET A 1 96 ? -27.964 1.383 54.164 1.00 76.38 96 MET A CA 1
ATOM 758 C C . MET A 1 96 ? -26.797 2.375 54.086 1.00 76.38 96 MET A C 1
ATOM 760 O O . MET A 1 96 ? -25.676 1.982 54.406 1.00 76.38 96 MET A O 1
ATOM 764 N N . GLU A 1 97 ? -27.049 3.638 53.727 1.00 80.50 97 GLU A N 1
ATOM 765 C CA . GLU A 1 97 ? -26.049 4.716 53.800 1.00 80.50 97 GLU A CA 1
ATOM 766 C C . GLU A 1 97 ? -25.601 4.957 55.252 1.00 80.50 97 GLU A C 1
ATOM 768 O O . GLU A 1 97 ? -24.403 4.978 55.542 1.00 80.50 97 GLU A O 1
ATOM 773 N N . ASP A 1 98 ? -26.553 4.986 56.189 1.00 82.12 98 ASP A N 1
ATOM 774 C CA . ASP A 1 98 ? -26.303 5.181 57.623 1.00 82.12 98 ASP A CA 1
ATOM 775 C C . ASP A 1 98 ? -26.067 3.860 58.391 1.00 82.12 98 ASP A C 1
ATOM 777 O O . ASP A 1 98 ? -26.197 3.796 59.622 1.00 82.12 98 ASP A O 1
ATOM 781 N N . PHE A 1 99 ? -25.699 2.767 57.703 1.00 83.19 99 PHE A N 1
ATOM 782 C CA . PHE A 1 99 ? -25.542 1.445 58.332 1.00 83.19 99 PHE A CA 1
ATOM 783 C C . PHE A 1 99 ? -24.525 1.449 59.488 1.00 83.19 99 PHE A C 1
ATOM 785 O O . PHE A 1 99 ? -24.671 0.693 60.454 1.00 83.19 99 PHE A O 1
ATOM 792 N N . GLY A 1 100 ? -23.509 2.315 59.418 1.00 85.00 100 GLY A N 1
ATOM 793 C CA . GLY A 1 100 ? -22.533 2.510 60.492 1.00 85.00 100 GLY A CA 1
ATOM 794 C C . GLY A 1 100 ? -23.183 2.951 61.807 1.00 85.00 100 GLY A C 1
ATOM 795 O O . GLY A 1 100 ? -22.963 2.311 62.838 1.00 85.00 100 GLY A O 1
ATOM 796 N N . GLU A 1 101 ? -24.041 3.974 61.756 1.00 85.31 101 GLU A N 1
ATOM 797 C CA . GLU A 1 101 ? -24.787 4.470 62.919 1.00 85.31 101 GLU A CA 1
ATOM 798 C C . GLU A 1 101 ? -25.799 3.434 63.421 1.00 85.31 101 GLU A C 1
ATOM 800 O O . GLU A 1 101 ? -25.984 3.260 64.629 1.00 85.31 101 GLU A O 1
ATOM 805 N N . PHE A 1 102 ? -26.429 2.697 62.498 1.00 84.00 102 PHE A N 1
ATOM 806 C CA . PHE A 1 102 ? -27.324 1.599 62.846 1.00 84.00 102 PHE A CA 1
ATOM 807 C C . PHE A 1 102 ? -26.595 0.484 63.606 1.00 84.00 102 PHE A C 1
ATOM 809 O O . PHE A 1 102 ? -27.048 0.088 64.680 1.00 84.00 102 PHE A O 1
ATOM 816 N N . SER A 1 103 ? -25.454 0.009 63.103 1.00 86.38 103 SER A N 1
ATOM 817 C CA . SER A 1 103 ? -24.661 -1.055 63.734 1.00 86.38 103 SER A CA 1
ATOM 818 C C . SER A 1 103 ? -24.116 -0.639 65.105 1.00 86.38 103 SER A C 1
ATOM 820 O O . SER A 1 103 ? -24.186 -1.413 66.062 1.00 86.38 103 SER A O 1
ATOM 822 N N . GLU A 1 104 ? -23.613 0.591 65.240 1.00 86.75 104 GLU A N 1
ATOM 823 C CA . GLU A 1 104 ? -23.148 1.128 66.525 1.00 86.75 104 GLU A CA 1
ATOM 824 C C . GLU A 1 104 ? -24.275 1.156 67.564 1.00 86.75 104 GLU A C 1
ATOM 826 O O . GLU A 1 104 ? -24.108 0.706 68.700 1.00 86.75 104 GLU A O 1
ATOM 831 N N . PHE A 1 105 ? -25.464 1.571 67.138 1.00 83.50 105 PHE A N 1
ATOM 832 C CA . PHE A 1 105 ? -26.649 1.585 67.978 1.00 83.50 105 PHE A CA 1
ATOM 833 C C . PHE A 1 105 ? -27.132 0.173 68.379 1.00 83.50 105 PHE A C 1
ATOM 835 O O . PHE A 1 105 ? -27.572 -0.033 69.514 1.00 83.50 105 PHE A O 1
ATOM 842 N N . ILE A 1 106 ? -27.035 -0.828 67.494 1.00 84.88 106 ILE A N 1
ATOM 843 C CA . ILE A 1 106 ? -27.367 -2.224 67.837 1.00 84.88 106 ILE A CA 1
ATOM 844 C C . ILE A 1 106 ? -26.387 -2.800 68.863 1.00 84.88 106 ILE A C 1
ATOM 846 O O . ILE A 1 106 ? -26.820 -3.513 69.773 1.00 84.88 106 ILE A O 1
ATOM 850 N N . LYS A 1 107 ? -25.095 -2.462 68.773 1.00 87.38 107 LYS A N 1
ATOM 851 C CA . LYS A 1 107 ? -24.096 -2.850 69.782 1.00 87.38 107 LYS A CA 1
ATOM 852 C C . LYS A 1 107 ? -24.432 -2.264 71.148 1.00 87.38 107 LYS A C 1
ATOM 854 O O . LYS A 1 107 ? -24.501 -3.019 72.114 1.00 87.38 107 LYS A O 1
ATOM 859 N N . GLU A 1 108 ? -24.738 -0.966 71.200 1.00 84.44 108 GLU A N 1
ATOM 860 C CA . GLU A 1 108 ? -25.156 -0.292 72.434 1.00 84.44 108 GLU A CA 1
ATOM 861 C C . GLU A 1 108 ? -26.385 -0.985 73.047 1.00 84.44 108 GLU A C 1
ATOM 863 O O . GLU A 1 108 ? -26.404 -1.294 74.236 1.00 84.44 108 GLU A O 1
ATOM 868 N N . LEU A 1 109 ? -27.399 -1.312 72.237 1.00 81.12 109 LEU A N 1
ATOM 869 C CA . LEU A 1 109 ? -28.593 -2.023 72.705 1.00 81.12 109 LEU A CA 1
ATOM 870 C C . LEU A 1 109 ? -28.281 -3.450 73.203 1.00 81.12 109 LEU A C 1
ATOM 872 O O . LEU A 1 109 ? -28.895 -3.915 74.167 1.00 81.12 109 LEU A O 1
ATOM 876 N N . ASN A 1 110 ? -27.337 -4.146 72.571 1.00 86.50 110 ASN A N 1
ATOM 877 C CA . ASN A 1 110 ? -26.932 -5.497 72.951 1.00 86.50 110 ASN A CA 1
ATOM 878 C C . ASN A 1 110 ? -26.182 -5.542 74.296 1.00 86.50 110 ASN A C 1
ATOM 880 O O . ASN A 1 110 ? -26.359 -6.492 75.064 1.00 86.50 110 ASN A O 1
ATOM 884 N N . ASP A 1 111 ? -25.431 -4.495 74.639 1.00 86.19 111 ASP A N 1
ATOM 885 C CA . ASP A 1 111 ? -24.757 -4.369 75.940 1.00 86.19 111 ASP A CA 1
ATOM 886 C C . ASP A 1 111 ? -25.757 -4.287 77.112 1.00 86.19 111 ASP A C 1
ATOM 888 O O . ASP A 1 111 ? -25.471 -4.712 78.236 1.00 86.19 111 ASP A O 1
ATOM 892 N N . TYR A 1 112 ? -26.989 -3.836 76.844 1.00 82.50 112 TYR A N 1
ATOM 893 C CA . TYR A 1 112 ? -28.095 -3.822 77.809 1.00 82.50 112 TYR A CA 1
ATOM 894 C C . TYR A 1 112 ? -28.925 -5.119 77.841 1.00 82.50 112 TYR A C 1
ATOM 896 O O . TYR A 1 112 ? -29.910 -5.195 78.583 1.00 82.50 112 TYR A O 1
ATOM 904 N N . SER A 1 113 ? -28.539 -6.160 77.093 1.00 82.44 113 SER A N 1
ATOM 905 C CA . SER A 1 113 ? -29.331 -7.391 76.909 1.00 82.44 113 SER A CA 1
ATOM 906 C C . SER A 1 113 ? -29.690 -8.135 78.203 1.00 82.44 113 SER A C 1
ATOM 908 O O . SER A 1 113 ? -30.730 -8.792 78.268 1.00 82.44 113 SER A O 1
ATOM 910 N N . TRP A 1 114 ? -28.880 -8.007 79.257 1.00 82.19 114 TRP A N 1
ATOM 911 C CA . TRP A 1 114 ? -29.107 -8.634 80.566 1.00 82.19 114 TRP A CA 1
ATOM 912 C C . TRP A 1 114 ? -30.281 -8.030 81.354 1.00 82.19 114 TRP A C 1
ATOM 914 O O . TRP A 1 114 ? -30.774 -8.661 82.288 1.00 82.19 114 TRP A O 1
ATOM 924 N N . ARG A 1 115 ? -30.745 -6.827 80.981 1.00 82.00 115 ARG A N 1
ATOM 925 C CA . ARG A 1 115 ? -31.889 -6.136 81.610 1.00 82.00 115 ARG A CA 1
ATOM 926 C C . ARG A 1 115 ? -33.200 -6.317 80.853 1.00 82.00 115 ARG A C 1
ATOM 928 O O . ARG A 1 115 ? -34.219 -5.795 81.297 1.00 82.00 115 ARG A O 1
ATOM 935 N N . LEU A 1 116 ? -33.167 -6.996 79.708 1.00 79.19 116 LEU A N 1
ATOM 936 C CA . LEU A 1 116 ? -34.321 -7.134 78.829 1.00 79.19 116 LEU A CA 1
ATOM 937 C C . LEU A 1 116 ? -35.251 -8.254 79.304 1.00 79.19 116 LEU A C 1
ATOM 939 O O . LEU A 1 116 ? -34.815 -9.333 79.711 1.00 79.19 116 LEU A O 1
ATOM 943 N N . SER A 1 117 ? -36.554 -8.015 79.188 1.00 80.69 117 SER A N 1
ATOM 944 C CA . SER A 1 117 ? -37.579 -9.052 79.314 1.00 80.69 117 SER A CA 1
ATOM 945 C C . SER A 1 117 ? -37.467 -10.099 78.195 1.00 80.69 117 SER A C 1
ATOM 947 O O . SER A 1 117 ? -36.765 -9.927 77.195 1.00 80.69 117 SER A O 1
ATOM 949 N N . LYS A 1 118 ? -38.197 -11.213 78.323 1.00 82.44 118 LYS A N 1
ATOM 950 C CA . LYS A 1 118 ? -38.191 -12.302 77.330 1.00 82.44 118 LYS A CA 1
ATOM 951 C C . LYS A 1 118 ? -38.679 -11.840 75.948 1.00 82.44 118 LYS A C 1
ATOM 953 O O . LYS A 1 118 ? -38.212 -12.330 74.919 1.00 82.44 118 LYS A O 1
ATOM 958 N N . GLU A 1 119 ? -39.625 -10.912 75.912 1.00 77.12 119 GLU A N 1
ATOM 959 C CA . GLU A 1 119 ? -40.177 -10.310 74.698 1.00 77.12 119 GLU A CA 1
ATOM 960 C C . GLU A 1 119 ? -39.175 -9.349 74.049 1.00 77.12 119 GLU A C 1
ATOM 962 O O . GLU A 1 119 ? -38.936 -9.440 72.845 1.00 77.12 119 GLU A O 1
ATOM 967 N N . GLU A 1 120 ? -38.543 -8.486 74.847 1.00 76.69 120 GLU A N 1
ATOM 968 C CA . GLU A 1 120 ? -37.514 -7.545 74.384 1.00 76.69 120 GLU A CA 1
ATOM 969 C C . GLU A 1 120 ? -36.252 -8.269 73.896 1.00 76.69 120 GLU A C 1
ATOM 971 O O . GLU A 1 120 ? -35.638 -7.854 72.917 1.00 76.69 120 GLU A O 1
ATOM 976 N N . LYS A 1 121 ? -35.900 -9.404 74.507 1.00 81.25 121 LYS A N 1
ATOM 977 C CA . LYS A 1 121 ? -34.784 -10.235 74.048 1.00 81.25 121 LYS A CA 1
ATOM 978 C C . LYS A 1 121 ? -35.050 -10.860 72.674 1.00 81.25 121 LYS A C 1
ATOM 980 O O . LYS A 1 121 ? -34.199 -10.788 71.797 1.00 81.25 121 LYS A O 1
ATOM 985 N N . ARG A 1 122 ? -36.262 -11.384 72.435 1.00 80.25 122 ARG A N 1
ATOM 986 C CA . ARG A 1 122 ? -36.676 -11.881 71.101 1.00 80.25 122 ARG A CA 1
ATOM 987 C C . ARG A 1 122 ? -36.677 -10.782 70.039 1.00 80.25 122 ARG A C 1
ATOM 989 O O . ARG A 1 122 ? -36.411 -11.044 68.864 1.00 80.25 122 ARG A O 1
ATOM 996 N N . PHE A 1 123 ? -37.008 -9.560 70.449 1.00 79.06 123 PHE A N 1
ATOM 997 C CA . PHE A 1 123 ? -36.907 -8.396 69.586 1.00 79.06 123 PHE A CA 1
ATOM 998 C C . PHE A 1 123 ? -35.449 -8.106 69.216 1.00 79.06 123 PHE A C 1
ATOM 1000 O O . PHE A 1 123 ? -35.138 -8.031 68.030 1.00 79.06 123 PHE A O 1
ATOM 1007 N N . LEU A 1 124 ? -34.561 -8.024 70.211 1.00 82.12 124 LEU A N 1
ATOM 1008 C CA . LEU A 1 124 ? -33.129 -7.821 70.004 1.00 82.12 124 LEU A CA 1
ATOM 1009 C C . LEU A 1 124 ? -32.524 -8.889 69.080 1.00 82.12 124 LEU A C 1
ATOM 1011 O O . LEU A 1 124 ? -31.836 -8.531 68.131 1.00 82.12 124 LEU A O 1
ATOM 1015 N N . ASP A 1 125 ? -32.856 -10.169 69.265 1.00 84.12 125 ASP A N 1
ATOM 1016 C CA . ASP A 1 125 ? -32.396 -11.255 68.381 1.00 84.12 125 ASP A CA 1
ATOM 1017 C C . ASP A 1 125 ? -32.814 -11.032 66.914 1.00 84.12 125 ASP A C 1
ATOM 1019 O O . ASP A 1 125 ? -32.050 -11.301 65.985 1.00 84.12 125 ASP A O 1
ATOM 1023 N N . SER A 1 126 ? -34.021 -10.505 66.688 1.00 82.00 126 SER A N 1
ATOM 1024 C CA . SER A 1 126 ? -34.516 -10.193 65.339 1.00 82.00 126 SER A CA 1
ATOM 1025 C C . SER A 1 126 ? -33.774 -9.009 64.716 1.00 82.00 126 SER A C 1
ATOM 1027 O O . SER A 1 126 ? -33.529 -9.003 63.511 1.00 82.00 126 SER A O 1
ATOM 1029 N N . VAL A 1 127 ? -33.406 -8.019 65.530 1.00 80.50 127 VAL A N 1
ATOM 1030 C CA . VAL A 1 127 ? -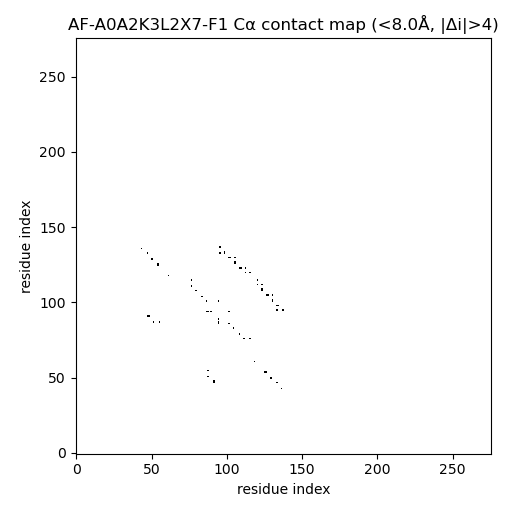32.663 -6.831 65.095 1.00 80.50 127 VAL A CA 1
ATOM 1031 C C . VAL A 1 127 ? -31.189 -7.158 64.835 1.00 80.50 127 VAL A C 1
ATOM 1033 O O . VAL A 1 127 ? -30.650 -6.719 63.828 1.00 80.50 127 VAL A O 1
ATOM 1036 N N . LEU A 1 128 ? -30.561 -7.998 65.662 1.00 84.88 128 LEU A N 1
ATOM 1037 C CA . LEU A 1 128 ? -29.210 -8.529 65.431 1.00 84.88 128 LEU A CA 1
ATOM 1038 C C . LEU A 1 128 ? -29.139 -9.396 64.168 1.00 84.88 128 LEU A C 1
ATOM 1040 O O . LEU A 1 128 ? -28.125 -9.415 63.469 1.00 84.88 128 LEU A O 1
ATOM 1044 N N . ARG A 1 129 ? -30.208 -10.142 63.860 1.00 85.06 129 ARG A N 1
ATOM 1045 C CA . ARG A 1 129 ? -30.310 -10.867 62.589 1.00 85.06 129 ARG A CA 1
ATOM 1046 C C . ARG A 1 129 ? -30.409 -9.898 61.410 1.00 85.06 129 ARG A C 1
ATOM 1048 O O . ARG A 1 129 ? -29.666 -10.070 60.451 1.00 85.06 129 ARG A O 1
ATOM 1055 N N . LEU A 1 130 ? -31.254 -8.868 61.515 1.00 81.31 130 LEU A N 1
ATOM 1056 C CA . LEU A 1 130 ? -31.361 -7.820 60.496 1.00 81.31 130 LEU A CA 1
ATOM 1057 C C . LEU A 1 130 ? -30.022 -7.109 60.270 1.00 81.31 130 LEU A C 1
ATOM 1059 O O . LEU A 1 130 ? -29.633 -6.926 59.128 1.00 81.31 130 LEU A O 1
ATOM 1063 N N . GLU A 1 131 ? -29.314 -6.717 61.329 1.00 84.94 131 GLU A N 1
ATOM 1064 C CA . GLU A 1 131 ? -28.001 -6.068 61.219 1.00 84.94 131 GLU A CA 1
ATOM 1065 C C . GLU A 1 131 ? -27.022 -6.926 60.408 1.00 84.94 131 GLU A C 1
ATOM 1067 O O . GLU A 1 131 ? -26.331 -6.421 59.525 1.00 84.94 131 GLU A O 1
ATOM 1072 N N . ARG A 1 132 ? -26.990 -8.237 60.669 1.00 85.56 132 ARG A N 1
ATOM 1073 C CA . ARG A 1 132 ? -26.129 -9.177 59.946 1.00 85.56 132 ARG A CA 1
ATOM 1074 C C . ARG A 1 132 ? -26.507 -9.277 58.466 1.00 85.56 132 ARG A C 1
ATOM 1076 O O . ARG A 1 132 ? -25.630 -9.182 57.615 1.00 85.56 132 ARG A O 1
ATOM 1083 N N . GLU A 1 133 ? -27.799 -9.411 58.173 1.00 81.00 133 GLU A N 1
ATOM 1084 C CA . GLU A 1 133 ? -28.329 -9.473 56.803 1.00 81.00 133 GLU A CA 1
ATOM 1085 C C . GLU A 1 133 ? -28.085 -8.161 56.035 1.00 81.00 133 GLU A C 1
ATOM 1087 O O . GLU A 1 133 ? -27.693 -8.188 54.867 1.00 81.00 133 GLU A O 1
ATOM 1092 N N . LEU A 1 134 ? -28.248 -7.007 56.692 1.00 79.69 134 LEU A N 1
ATOM 1093 C CA . LEU A 1 134 ? -27.948 -5.691 56.124 1.00 79.69 134 LEU A CA 1
ATOM 1094 C C . LEU A 1 134 ? -26.454 -5.524 55.850 1.00 79.69 134 LEU A C 1
ATOM 1096 O O . LEU A 1 134 ? -26.091 -5.036 54.787 1.00 79.69 134 LEU A O 1
ATOM 1100 N N . LYS A 1 135 ? -25.578 -5.984 56.749 1.00 84.00 135 LYS A N 1
ATOM 1101 C CA . LYS A 1 135 ? -24.123 -5.942 56.544 1.00 84.00 135 LYS A CA 1
ATOM 1102 C C . LYS A 1 135 ? -23.686 -6.734 55.311 1.00 84.00 135 LYS A C 1
ATOM 1104 O O . LYS A 1 135 ? -22.855 -6.271 54.526 1.00 84.00 135 LYS A O 1
ATOM 1109 N N . GLU A 1 136 ? -24.229 -7.937 55.152 1.00 78.88 136 GLU A N 1
ATOM 1110 C CA . GLU A 1 136 ? -23.972 -8.785 53.984 1.00 78.88 136 GLU A CA 1
ATOM 1111 C C . GLU A 1 136 ? -24.533 -8.142 52.705 1.00 78.88 136 GLU A C 1
ATOM 1113 O O . GLU A 1 136 ? -23.855 -8.115 51.678 1.00 78.88 136 GLU A O 1
ATOM 1118 N N . SER A 1 137 ? -25.722 -7.537 52.791 1.00 77.56 137 SER A N 1
ATOM 1119 C CA . SER A 1 137 ? -26.376 -6.843 51.675 1.00 77.56 137 SER A CA 1
ATOM 1120 C C . SER A 1 137 ? -25.630 -5.578 51.241 1.00 77.56 137 SER A C 1
ATOM 1122 O O . SER A 1 137 ? -25.417 -5.392 50.049 1.00 77.56 137 SER A O 1
ATOM 1124 N N . ALA A 1 138 ? -25.169 -4.743 52.175 1.00 77.31 138 ALA A N 1
ATOM 1125 C CA . ALA A 1 138 ? -24.383 -3.544 51.884 1.00 77.31 138 ALA A CA 1
ATOM 1126 C C . ALA A 1 138 ? -23.060 -3.899 51.189 1.00 77.31 138 ALA A C 1
ATOM 1128 O O . ALA A 1 138 ? -22.703 -3.305 50.174 1.00 77.31 138 ALA A O 1
ATOM 1129 N N . SER A 1 139 ? -22.376 -4.944 51.674 1.00 78.31 139 SER A N 1
ATOM 1130 C CA . SER A 1 139 ? -21.153 -5.456 51.036 1.00 78.31 139 SER A CA 1
ATOM 1131 C C . SER A 1 139 ? -21.414 -5.930 49.601 1.00 78.31 139 SER A C 1
ATOM 1133 O O . SER A 1 139 ? -20.593 -5.718 48.710 1.00 78.31 139 SER A O 1
ATOM 1135 N N . PHE A 1 140 ? -22.564 -6.569 49.367 1.00 80.25 140 PHE A N 1
ATOM 1136 C CA . PHE A 1 140 ? -22.978 -7.009 48.039 1.00 80.25 140 PHE A CA 1
ATOM 1137 C C . PHE A 1 140 ? -23.341 -5.837 47.116 1.00 80.25 140 PHE A C 1
ATOM 1139 O O . PHE A 1 140 ? -22.906 -5.844 45.968 1.00 80.25 140 PHE A O 1
ATOM 1146 N N . VAL A 1 141 ? -24.088 -4.835 47.595 1.00 78.31 141 VAL A N 1
ATOM 1147 C CA . VAL A 1 141 ? -24.473 -3.652 46.801 1.00 78.31 141 VAL A CA 1
ATOM 1148 C C . VAL A 1 141 ? -23.239 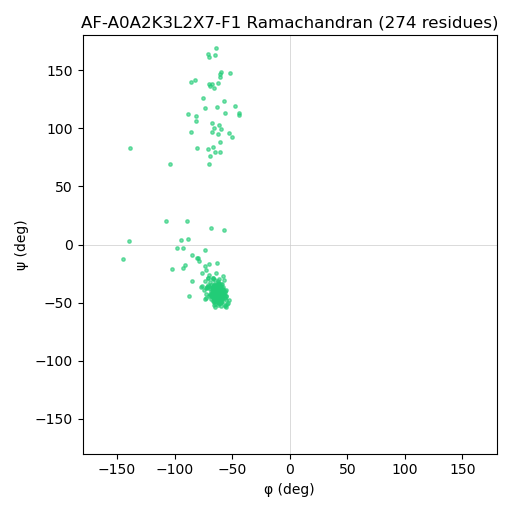-2.895 46.323 1.00 78.31 141 VAL A C 1
ATOM 1150 O O . VAL A 1 141 ? -23.094 -2.714 45.119 1.00 78.31 141 VAL A O 1
ATOM 1153 N N . ILE A 1 142 ? -22.291 -2.598 47.219 1.00 81.88 142 ILE A N 1
ATOM 1154 C CA . ILE A 1 142 ? -21.020 -1.949 46.858 1.00 81.88 142 ILE A CA 1
ATOM 1155 C C . ILE A 1 142 ? -20.268 -2.775 45.804 1.00 81.88 142 ILE A C 1
ATOM 1157 O O . ILE A 1 142 ? -19.736 -2.239 44.835 1.00 81.88 142 ILE A O 1
ATOM 1161 N N . ALA A 1 143 ? -20.226 -4.102 45.962 1.00 82.00 143 ALA A N 1
ATOM 1162 C CA . ALA A 1 143 ? -19.575 -4.968 44.984 1.00 82.00 143 ALA A CA 1
ATOM 1163 C C . ALA A 1 143 ? -20.276 -4.941 43.614 1.00 82.00 143 ALA A C 1
ATOM 1165 O O . ALA A 1 143 ? -19.600 -4.980 42.591 1.00 82.00 143 ALA A O 1
ATOM 1166 N N . VAL A 1 144 ? -21.609 -4.877 43.574 1.00 82.06 144 VAL A N 1
ATOM 1167 C CA . VAL A 1 144 ? -22.380 -4.778 42.325 1.00 82.06 144 VAL A CA 1
ATOM 1168 C C . VAL A 1 144 ? -22.181 -3.419 41.657 1.00 82.06 144 VAL A C 1
ATOM 1170 O O . VAL A 1 144 ? -21.969 -3.384 40.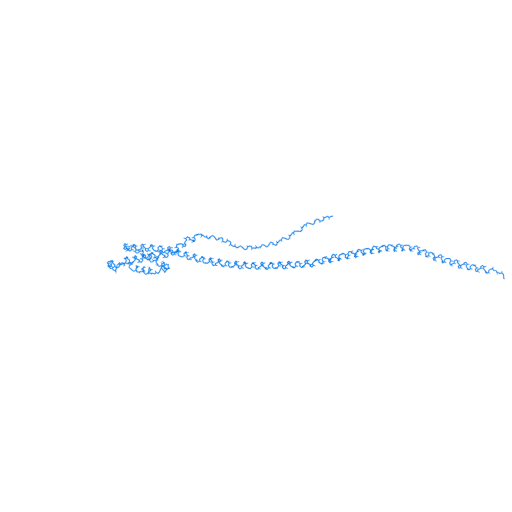447 1.00 82.06 144 VAL A O 1
ATOM 1173 N N . GLU A 1 145 ? -22.207 -2.328 42.420 1.00 85.12 145 GLU A N 1
ATOM 1174 C CA . GLU A 1 145 ? -21.961 -0.969 41.920 1.00 85.12 145 GLU A CA 1
ATOM 1175 C C . GLU A 1 145 ? -20.560 -0.843 41.325 1.00 85.12 145 GLU A C 1
ATOM 1177 O O . GLU A 1 145 ? -20.433 -0.506 40.152 1.00 85.12 145 GLU A O 1
ATOM 1182 N N . ASN A 1 146 ? -19.527 -1.269 42.058 1.00 85.19 146 ASN A N 1
ATOM 1183 C CA . ASN A 1 146 ? -18.148 -1.265 41.559 1.00 85.19 146 ASN A CA 1
ATOM 1184 C C . ASN A 1 146 ? -18.001 -2.033 40.239 1.00 85.19 146 ASN A C 1
ATOM 1186 O O . ASN A 1 146 ? -17.246 -1.641 39.352 1.00 85.19 146 ASN A O 1
ATOM 1190 N N . VAL A 1 147 ? -18.706 -3.157 40.101 1.00 90.12 147 VAL A N 1
ATOM 1191 C CA . VAL A 1 147 ? -18.641 -3.959 38.880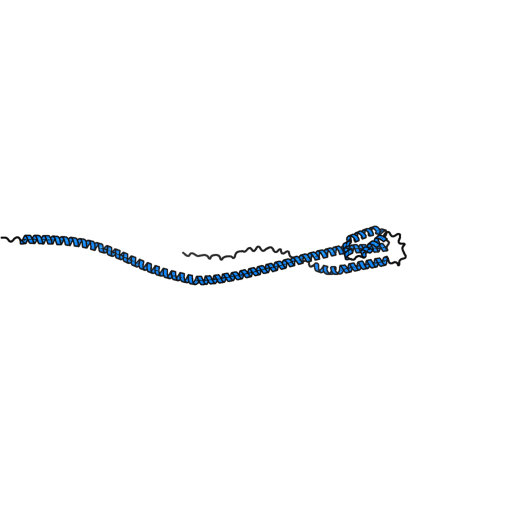 1.00 90.12 147 VAL A CA 1
ATOM 1192 C C . VAL A 1 147 ? -19.434 -3.330 37.738 1.00 90.12 147 VAL A C 1
ATOM 1194 O O . VAL A 1 147 ? -19.001 -3.414 36.591 1.00 90.12 147 VAL A O 1
ATOM 1197 N N . LYS A 1 148 ? -20.567 -2.684 38.024 1.00 90.62 148 LYS A N 1
ATOM 1198 C CA . LYS A 1 148 ? -21.316 -1.903 37.035 1.00 90.62 148 LYS A CA 1
ATOM 1199 C C . LYS A 1 148 ? -20.463 -0.751 36.501 1.00 90.62 148 LYS A C 1
ATOM 1201 O O . LYS A 1 148 ? -20.396 -0.580 35.286 1.00 90.62 148 LYS A O 1
ATOM 1206 N N . ASP A 1 149 ? -19.791 -0.019 37.383 1.00 90.25 149 ASP A N 1
ATOM 1207 C CA . ASP A 1 149 ? -18.924 1.098 37.007 1.00 90.25 149 ASP A CA 1
ATOM 1208 C C . ASP A 1 149 ? -17.730 0.602 36.185 1.00 90.25 149 ASP A C 1
ATOM 1210 O O . ASP A 1 149 ? -17.481 1.106 35.091 1.00 90.25 149 ASP A O 1
ATOM 1214 N N . CYS A 1 150 ? -17.080 -0.480 36.632 1.00 93.25 150 CYS A N 1
ATOM 1215 C CA . CYS A 1 150 ? -16.020 -1.144 35.872 1.00 93.25 150 CYS A CA 1
ATOM 1216 C C . CYS A 1 150 ? -16.500 -1.605 34.485 1.00 93.25 150 CYS A C 1
ATOM 1218 O O . CYS A 1 150 ? -15.801 -1.422 33.492 1.00 93.25 150 CYS A O 1
ATOM 1220 N N . HIS A 1 151 ? -17.702 -2.178 34.384 1.00 94.00 151 HIS A N 1
ATOM 1221 C CA . HIS A 1 151 ? -18.276 -2.576 33.101 1.00 94.00 151 HIS A CA 1
ATOM 1222 C C . HIS A 1 151 ? -18.533 -1.367 32.191 1.00 94.00 151 HIS A C 1
ATOM 1224 O O . HIS A 1 151 ? -18.291 -1.463 30.988 1.00 94.00 151 HIS A O 1
ATOM 1230 N N . SER A 1 152 ? -19.017 -0.246 32.737 1.00 94.69 152 SER A N 1
ATOM 1231 C CA . SER A 1 152 ? -19.226 0.995 31.978 1.00 94.69 152 SER A CA 1
ATOM 1232 C C . SER A 1 152 ? -17.908 1.513 31.408 1.00 94.69 152 SER A C 1
ATOM 1234 O O . SER A 1 152 ? -17.809 1.705 30.201 1.00 94.69 152 SER A O 1
AT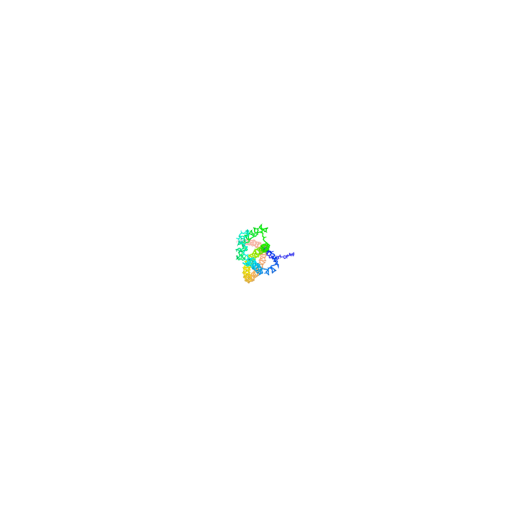OM 1236 N N . GLU A 1 153 ? -16.875 1.628 32.247 1.00 95.00 153 GLU A N 1
ATOM 1237 C CA . GLU A 1 153 ? -15.540 2.084 31.839 1.00 95.00 153 GLU A CA 1
ATOM 1238 C C . GLU A 1 153 ? -14.935 1.179 30.755 1.00 95.00 153 GLU A C 1
ATOM 1240 O O . GLU A 1 153 ? -14.435 1.657 29.738 1.00 95.00 153 GLU A O 1
ATOM 1245 N N . VAL A 1 154 ? -15.027 -0.145 30.930 1.00 95.00 154 VAL A N 1
ATOM 1246 C CA . VAL A 1 154 ? -14.537 -1.108 29.934 1.00 95.00 154 VAL A CA 1
ATOM 1247 C C . VAL A 1 154 ? -15.321 -1.003 28.626 1.00 95.00 154 VAL A C 1
ATOM 1249 O O . VAL A 1 154 ? -14.717 -1.090 27.560 1.00 95.00 154 VAL A O 1
ATOM 1252 N N . THR A 1 155 ? -16.640 -0.806 28.685 1.00 95.12 155 THR A N 1
ATOM 1253 C CA . THR A 1 155 ? -17.476 -0.656 27.482 1.00 95.12 155 THR A CA 1
ATOM 1254 C C . THR A 1 155 ? -17.087 0.602 26.710 1.00 95.12 155 THR A C 1
ATOM 1256 O O . THR A 1 155 ? -16.807 0.515 25.519 1.00 95.12 155 THR A O 1
ATOM 1259 N N . GLU A 1 156 ? -16.962 1.743 27.391 1.00 96.44 156 GLU A N 1
ATOM 1260 C CA . GLU A 1 156 ? -16.540 3.008 26.777 1.00 96.44 156 GLU A CA 1
ATOM 1261 C C . GLU A 1 156 ? -15.132 2.913 26.168 1.00 96.44 156 GLU A C 1
ATOM 1263 O O . GLU A 1 156 ? -14.891 3.398 25.059 1.00 96.44 156 GLU A O 1
ATOM 1268 N N . ALA A 1 157 ? -14.199 2.243 26.852 1.00 96.00 157 ALA A N 1
ATOM 1269 C CA . ALA A 1 157 ? -12.853 2.017 26.334 1.00 96.00 157 ALA A CA 1
ATOM 1270 C C . ALA A 1 157 ? -12.851 1.125 25.079 1.00 96.00 157 ALA A C 1
ATOM 1272 O O . ALA A 1 157 ? -12.121 1.404 24.124 1.00 96.00 157 ALA A O 1
ATOM 1273 N N . VAL A 1 158 ? -13.668 0.066 25.060 1.00 97.56 158 VAL A N 1
ATOM 1274 C CA . VAL A 1 158 ? -13.816 -0.820 23.895 1.00 97.56 158 VAL A CA 1
ATOM 1275 C C . VAL A 1 158 ? -14.453 -0.078 22.722 1.00 97.56 158 VAL A C 1
ATOM 1277 O O . VAL A 1 158 ? -13.946 -0.188 21.606 1.00 97.56 158 VAL A O 1
ATOM 1280 N N . ASP A 1 159 ? -15.496 0.715 22.958 1.00 97.44 159 ASP A N 1
ATOM 1281 C CA . ASP A 1 159 ? -16.147 1.513 21.915 1.00 97.44 159 ASP A CA 1
ATOM 1282 C C . ASP A 1 159 ? -15.175 2.533 21.303 1.00 97.44 159 ASP A C 1
ATOM 1284 O O . ASP A 1 159 ? -15.062 2.631 20.079 1.00 97.44 159 ASP A O 1
ATOM 1288 N N . SER A 1 160 ? -14.386 3.219 22.137 1.00 98.06 160 SER A N 1
ATOM 1289 C CA . SER A 1 160 ? -13.317 4.117 21.678 1.00 98.06 160 SER A CA 1
ATOM 1290 C C . SER A 1 160 ? -12.284 3.385 20.809 1.00 98.06 160 SER A C 1
ATOM 1292 O O . SER A 1 160 ? -11.921 3.846 19.724 1.00 98.06 160 SER A O 1
ATOM 1294 N N . GLN A 1 161 ? -11.858 2.188 21.228 1.00 97.75 161 GLN A N 1
ATOM 1295 C CA . GLN A 1 161 ? -10.916 1.371 20.462 1.00 97.75 161 GLN A CA 1
ATOM 1296 C C . GLN A 1 161 ? -11.502 0.898 19.120 1.00 97.75 161 GLN A C 1
ATOM 1298 O O . GLN A 1 161 ? -10.772 0.819 18.125 1.00 97.75 161 GLN A O 1
ATOM 1303 N N . ILE A 1 162 ? -12.801 0.587 19.069 1.00 98.25 162 ILE A N 1
ATOM 1304 C CA . ILE A 1 162 ? -13.507 0.223 17.834 1.00 98.25 162 ILE A CA 1
ATOM 1305 C C . ILE A 1 162 ? -13.483 1.393 16.848 1.00 98.25 162 ILE A C 1
ATOM 1307 O O . ILE A 1 162 ? -13.139 1.184 15.683 1.00 98.25 162 ILE A O 1
ATOM 1311 N N . GLU A 1 163 ? -13.794 2.611 17.294 1.00 98.69 163 GLU A N 1
ATOM 1312 C CA . GLU A 1 163 ? -13.795 3.792 16.422 1.00 98.69 163 GLU A CA 1
ATOM 1313 C C . GLU A 1 163 ? -12.395 4.113 15.884 1.00 98.69 163 GLU A C 1
ATOM 1315 O O . GLU A 1 163 ? -12.225 4.230 14.671 1.00 98.69 163 GLU A O 1
ATOM 1320 N N . ILE A 1 164 ? -11.362 4.102 16.737 1.00 98.25 164 ILE A N 1
ATOM 1321 C CA . ILE A 1 164 ? -9.960 4.278 16.306 1.00 98.25 164 ILE A CA 1
ATOM 1322 C C . ILE A 1 164 ? -9.570 3.242 15.242 1.00 98.25 164 ILE A C 1
ATOM 1324 O O . ILE A 1 164 ? -8.871 3.545 14.269 1.00 98.25 164 ILE A O 1
ATOM 1328 N N . THR A 1 165 ? -10.018 1.998 15.414 1.00 98.38 165 THR A N 1
ATOM 1329 C CA . THR A 1 165 ? -9.729 0.920 14.465 1.00 98.38 165 THR A CA 1
ATOM 1330 C C . THR A 1 165 ? -10.420 1.167 13.124 1.00 98.38 165 THR A C 1
ATOM 1332 O O . THR A 1 165 ? -9.780 1.016 12.084 1.00 98.38 165 THR A O 1
ATOM 1335 N N . LYS A 1 166 ? -11.687 1.605 13.121 1.00 98.62 166 LYS A N 1
ATOM 1336 C CA . LYS A 1 166 ? -12.413 1.968 11.891 1.00 98.62 166 LYS A CA 1
ATOM 1337 C C . LYS A 1 166 ? -11.739 3.116 11.144 1.00 98.62 166 LYS A C 1
ATOM 1339 O O . LYS A 1 166 ? -11.561 3.024 9.933 1.00 98.62 166 LYS A O 1
ATOM 1344 N N . GLU A 1 167 ? -11.330 4.165 11.854 1.00 98.69 167 GLU A N 1
ATOM 1345 C CA . GLU A 1 167 ? -10.605 5.294 11.259 1.00 98.69 167 GLU A CA 1
ATOM 1346 C C . GLU A 1 167 ? -9.276 4.839 10.648 1.00 98.69 167 GLU A C 1
ATOM 1348 O O . GLU A 1 167 ? -8.969 5.164 9.500 1.00 98.69 167 GLU A O 1
ATOM 1353 N N . THR A 1 168 ? -8.518 4.012 11.376 1.00 98.31 168 THR A N 1
ATOM 1354 C CA . THR A 1 168 ? -7.255 3.442 10.886 1.00 98.31 168 THR A CA 1
ATOM 1355 C C . THR A 1 168 ? -7.467 2.615 9.617 1.00 98.31 168 THR A C 1
ATOM 1357 O O . THR A 1 168 ? -6.683 2.730 8.674 1.00 98.31 168 THR A O 1
ATOM 1360 N N . MET A 1 169 ? -8.527 1.804 9.566 1.00 98.56 169 MET A N 1
ATOM 1361 C CA . MET A 1 169 ? -8.889 1.042 8.368 1.00 98.56 169 MET A CA 1
ATOM 1362 C C . MET A 1 169 ? -9.216 1.967 7.190 1.00 98.56 169 MET A C 1
ATOM 1364 O O . MET A 1 169 ? -8.677 1.765 6.106 1.00 98.56 169 MET A O 1
ATOM 1368 N N . GLY A 1 170 ? -10.013 3.018 7.405 1.00 98.50 170 GLY A N 1
ATOM 1369 C CA . GLY A 1 170 ? -10.338 3.992 6.358 1.00 98.50 170 GLY A CA 1
ATOM 1370 C C . GLY A 1 170 ? -9.097 4.680 5.775 1.00 98.50 170 GLY A C 1
ATOM 1371 O O . GLY A 1 170 ? -8.955 4.784 4.558 1.00 98.50 170 GLY A O 1
ATOM 1372 N N . VAL A 1 171 ? -8.143 5.068 6.627 1.00 98.62 171 VAL A N 1
ATOM 1373 C CA . VAL A 1 171 ? -6.858 5.640 6.183 1.00 98.62 171 VAL A CA 1
ATOM 1374 C C . VAL A 1 171 ? -6.044 4.627 5.368 1.00 98.62 171 VAL A C 1
ATOM 1376 O O . VAL A 1 171 ? -5.459 4.980 4.344 1.00 98.62 171 VAL A O 1
ATOM 1379 N N . GLN A 1 172 ? -6.003 3.357 5.784 1.00 98.50 172 GLN A N 1
ATOM 1380 C CA . GLN A 1 172 ? -5.310 2.305 5.030 1.00 98.50 172 GLN A CA 1
ATOM 1381 C C . GLN A 1 172 ? -5.942 2.067 3.651 1.00 98.50 172 GLN A C 1
ATOM 1383 O O . GLN A 1 172 ? -5.218 1.900 2.668 1.00 98.50 172 GLN A O 1
ATOM 1388 N N . GLU A 1 173 ? -7.272 2.084 3.561 1.00 98.62 173 GLU A N 1
ATOM 1389 C CA . GLU A 1 173 ? -8.004 1.967 2.297 1.00 98.62 173 GLU A CA 1
ATOM 1390 C C . GLU A 1 173 ? -7.701 3.138 1.350 1.00 98.62 173 GLU A C 1
ATOM 1392 O O . GLU A 1 173 ? -7.450 2.918 0.162 1.00 98.62 173 GLU A O 1
ATOM 1397 N N . GLU A 1 174 ? -7.643 4.370 1.864 1.00 98.69 174 GLU A N 1
ATOM 1398 C CA . GLU A 1 174 ? -7.270 5.548 1.073 1.00 98.69 174 GLU A CA 1
ATOM 1399 C C . GLU A 1 174 ? -5.835 5.439 0.534 1.00 98.69 174 GLU A C 1
ATOM 1401 O O . GLU A 1 174 ? -5.599 5.655 -0.659 1.00 98.69 174 GLU A O 1
ATOM 1406 N N . ILE A 1 175 ? -4.883 5.030 1.381 1.00 98.69 175 ILE A N 1
ATOM 1407 C CA . ILE A 1 175 ? -3.487 4.806 0.978 1.00 98.69 175 ILE A CA 1
ATOM 1408 C C . ILE A 1 175 ? -3.410 3.768 -0.146 1.00 98.69 175 ILE A C 1
ATOM 1410 O O . ILE A 1 175 ? -2.737 4.004 -1.152 1.00 98.69 175 ILE A O 1
ATOM 1414 N N . LEU A 1 176 ? -4.122 2.644 -0.020 1.00 98.69 176 LEU A N 1
ATOM 1415 C CA . LEU A 1 176 ? -4.183 1.625 -1.071 1.00 98.69 176 LEU A CA 1
ATOM 1416 C C . LEU A 1 176 ? -4.760 2.188 -2.376 1.00 98.69 176 LEU A C 1
ATOM 1418 O O . LEU A 1 176 ? -4.214 1.930 -3.450 1.00 98.69 176 LEU A O 1
ATOM 1422 N N . GLY A 1 177 ? -5.814 3.003 -2.291 1.00 98.69 177 GLY A N 1
ATOM 1423 C CA . GLY A 1 177 ? -6.382 3.700 -3.444 1.00 98.69 177 GLY A CA 1
ATOM 1424 C C . GLY A 1 177 ? -5.360 4.585 -4.166 1.00 98.69 177 GLY A C 1
ATOM 1425 O O . GLY A 1 177 ? -5.263 4.550 -5.396 1.00 98.69 177 GLY A O 1
ATOM 1426 N N . ILE A 1 178 ? -4.548 5.337 -3.417 1.00 98.62 178 ILE A N 1
ATOM 1427 C CA . ILE A 1 178 ? -3.463 6.162 -3.970 1.00 98.62 178 ILE A CA 1
ATOM 1428 C C . ILE A 1 178 ? -2.394 5.284 -4.634 1.00 98.62 178 ILE A C 1
ATOM 1430 O O . ILE A 1 178 ? -1.982 5.575 -5.760 1.00 98.62 178 ILE A O 1
ATOM 1434 N N . CYS A 1 179 ? -1.971 4.197 -3.983 1.00 98.56 179 CYS A N 1
ATOM 1435 C CA . CYS A 1 179 ? -0.966 3.280 -4.522 1.00 98.56 179 CYS A CA 1
ATOM 1436 C C . CYS A 1 179 ? -1.393 2.666 -5.863 1.00 98.56 179 CYS A C 1
ATOM 1438 O O . CYS A 1 179 ? -0.612 2.694 -6.812 1.00 98.56 179 CYS A O 1
ATOM 1440 N N . PHE A 1 180 ? -2.632 2.179 -5.979 1.00 98.62 180 PHE A N 1
ATOM 1441 C CA . PHE A 1 180 ? -3.136 1.608 -7.235 1.00 98.62 180 PHE A CA 1
ATOM 1442 C C . PHE A 1 180 ? -3.249 2.642 -8.361 1.00 98.62 180 PHE A C 1
ATOM 1444 O O . PHE A 1 180 ? -3.012 2.330 -9.532 1.00 98.62 180 PHE A O 1
ATOM 1451 N N . ASN A 1 181 ? -3.598 3.888 -8.031 1.00 98.62 181 ASN A N 1
ATOM 1452 C CA . ASN A 1 181 ? -3.622 4.967 -9.016 1.00 98.62 181 ASN A CA 1
ATOM 1453 C C . ASN A 1 181 ? -2.217 5.296 -9.531 1.00 98.62 181 ASN A C 1
ATOM 1455 O O . ASN A 1 181 ? -2.033 5.495 -10.734 1.00 98.62 181 ASN A O 1
ATOM 1459 N N . GLU A 1 182 ? -1.225 5.325 -8.641 1.00 98.62 182 GLU A N 1
ATOM 1460 C CA . GLU A 1 182 ? 0.164 5.569 -9.025 1.00 98.62 182 GLU A CA 1
ATOM 1461 C C . GLU A 1 182 ? 0.739 4.416 -9.855 1.00 98.62 182 GLU A C 1
ATOM 1463 O O . GLU A 1 182 ? 1.378 4.672 -10.874 1.00 98.62 182 GLU A O 1
ATOM 1468 N N . GLU A 1 183 ? 0.454 3.164 -9.488 1.00 98.56 183 GLU A N 1
ATOM 1469 C CA . GLU A 1 183 ? 0.839 1.976 -10.264 1.00 98.56 183 GLU A CA 1
ATOM 1470 C C . GLU A 1 183 ? 0.343 2.076 -11.712 1.00 98.56 183 GLU A C 1
ATOM 1472 O O . GLU A 1 183 ? 1.138 2.012 -12.652 1.00 98.56 183 GLU A O 1
ATOM 1477 N N . ARG A 1 184 ? -0.949 2.373 -11.903 1.00 98.69 184 ARG A N 1
ATOM 1478 C CA . ARG A 1 184 ? -1.532 2.568 -13.238 1.00 98.69 184 ARG A CA 1
ATOM 1479 C C . ARG A 1 184 ? -0.842 3.692 -14.016 1.00 98.69 184 ARG A C 1
ATOM 1481 O O . ARG A 1 184 ? -0.564 3.549 -15.205 1.00 98.69 184 ARG A O 1
ATOM 1488 N N . ARG A 1 185 ? -0.544 4.814 -13.354 1.00 98.69 185 ARG A N 1
ATOM 1489 C CA . ARG A 1 185 ? 0.140 5.958 -13.978 1.00 98.69 185 ARG A CA 1
ATOM 1490 C C . ARG A 1 185 ? 1.560 5.596 -14.422 1.00 98.69 185 ARG A C 1
ATOM 1492 O O . ARG A 1 185 ? 2.014 6.049 -15.478 1.00 98.69 185 ARG A O 1
ATOM 1499 N N . VAL A 1 186 ? 2.263 4.792 -13.626 1.00 98.75 186 VAL A N 1
ATOM 1500 C CA . VAL A 1 186 ? 3.591 4.266 -13.963 1.00 98.75 186 VAL A CA 1
ATOM 1501 C C . VAL A 1 186 ? 3.504 3.314 -15.156 1.00 98.75 186 VAL A C 1
ATOM 1503 O O . VAL A 1 186 ? 4.297 3.465 -16.090 1.00 98.75 186 VAL A O 1
ATOM 1506 N N . ASP A 1 187 ? 2.522 2.413 -15.184 1.00 98.75 187 ASP A N 1
ATOM 1507 C CA . ASP A 1 187 ? 2.293 1.489 -16.301 1.00 98.75 187 ASP A CA 1
ATOM 1508 C C . ASP A 1 187 ? 2.019 2.224 -17.619 1.00 98.75 187 ASP A C 1
ATOM 1510 O O . ASP A 1 187 ? 2.642 1.929 -18.647 1.00 98.75 187 ASP A O 1
ATOM 1514 N N . ASP A 1 188 ? 1.158 3.244 -17.591 1.00 98.81 188 ASP A N 1
ATOM 1515 C CA . ASP A 1 188 ? 0.866 4.079 -18.758 1.00 98.81 188 ASP A CA 1
ATOM 1516 C C . ASP A 1 188 ? 2.136 4.761 -19.285 1.00 98.81 188 ASP A C 1
ATOM 1518 O O . ASP A 1 188 ? 2.406 4.785 -20.495 1.00 98.81 188 ASP A O 1
ATOM 1522 N N . ARG A 1 189 ? 2.973 5.278 -18.378 1.00 98.75 189 ARG A N 1
ATOM 1523 C CA . ARG A 1 189 ? 4.241 5.922 -18.738 1.00 98.75 189 ARG A CA 1
ATOM 1524 C C . ARG A 1 189 ? 5.257 4.934 -19.299 1.00 98.75 189 ARG A C 1
ATOM 1526 O O . ARG A 1 189 ? 5.941 5.261 -20.272 1.00 98.75 189 ARG A O 1
ATOM 1533 N N . LEU A 1 190 ? 5.340 3.733 -18.735 1.00 98.75 190 LEU A N 1
ATOM 1534 C CA . LEU A 1 190 ? 6.188 2.658 -19.242 1.00 98.75 190 LEU A CA 1
ATOM 1535 C C . LEU A 1 190 ? 5.766 2.267 -20.660 1.00 98.75 190 LEU A C 1
ATOM 1537 O O . LEU A 1 190 ? 6.609 2.124 -21.551 1.00 98.75 190 LEU A O 1
ATOM 1541 N N . LEU A 1 191 ? 4.460 2.161 -20.901 1.00 98.75 191 LEU A N 1
ATOM 1542 C CA . LEU A 1 191 ? 3.906 1.850 -22.211 1.00 98.75 191 LEU A CA 1
ATOM 1543 C C . LEU A 1 191 ? 4.212 2.948 -23.241 1.00 98.75 191 LEU A C 1
ATOM 1545 O O . LEU A 1 191 ? 4.596 2.625 -24.370 1.00 98.75 191 LEU A O 1
ATOM 1549 N N . MET A 1 192 ? 4.097 4.227 -22.870 1.00 98.56 192 MET A N 1
ATOM 1550 C CA . MET A 1 192 ? 4.500 5.354 -23.725 1.00 98.56 192 MET A CA 1
ATOM 1551 C C . MET A 1 192 ? 5.995 5.310 -24.057 1.00 98.56 192 MET A C 1
ATOM 1553 O O . MET A 1 192 ? 6.362 5.328 -25.232 1.00 98.56 192 MET A O 1
ATOM 1557 N N . LEU A 1 193 ? 6.856 5.150 -23.050 1.00 98.75 193 LEU A N 1
ATOM 1558 C CA . LEU A 1 193 ? 8.304 5.099 -23.253 1.00 98.75 193 LEU A CA 1
ATOM 1559 C C . LEU A 1 193 ? 8.713 3.918 -24.145 1.00 98.75 193 LEU A C 1
ATOM 1561 O O . LEU A 1 193 ? 9.558 4.046 -25.031 1.00 98.75 193 LEU A O 1
ATOM 1565 N N . ASN A 1 194 ? 8.074 2.761 -23.971 1.00 98.38 194 ASN A N 1
ATOM 1566 C CA . ASN A 1 194 ? 8.310 1.599 -24.822 1.00 98.38 194 ASN A CA 1
ATOM 1567 C C . ASN A 1 194 ? 7.866 1.847 -26.278 1.00 98.38 194 ASN A C 1
ATOM 1569 O O . ASN A 1 194 ? 8.525 1.394 -27.220 1.00 98.38 194 ASN A O 1
ATOM 1573 N N . LYS A 1 195 ? 6.768 2.590 -26.490 1.00 98.62 195 LYS A N 1
ATOM 1574 C CA . LYS A 1 195 ? 6.339 3.015 -27.834 1.00 98.62 195 LYS A CA 1
ATOM 1575 C C . LYS A 1 195 ? 7.369 3.939 -28.488 1.00 98.62 195 LYS A C 1
ATOM 1577 O O . LYS A 1 195 ? 7.649 3.744 -29.668 1.00 98.62 195 LYS A O 1
ATOM 1582 N N . GLU A 1 196 ? 7.963 4.869 -27.742 1.00 98.56 196 GLU A N 1
ATOM 1583 C CA . GLU A 1 196 ? 9.008 5.786 -28.228 1.00 98.56 196 GLU A CA 1
ATOM 1584 C C . GLU A 1 196 ? 10.354 5.091 -28.487 1.00 98.56 196 GLU A C 1
ATOM 1586 O O . GLU A 1 196 ? 11.052 5.400 -29.453 1.00 98.56 196 GLU A O 1
ATOM 1591 N N . MET A 1 197 ? 10.711 4.089 -27.681 1.00 98.62 197 MET A N 1
ATOM 1592 C CA . MET A 1 197 ? 11.972 3.356 -27.826 1.00 98.62 197 MET A CA 1
ATOM 1593 C C . MET A 1 197 ? 12.046 2.556 -29.140 1.00 98.62 197 MET A C 1
ATOM 1595 O O . MET A 1 197 ? 13.096 2.474 -29.785 1.00 98.62 197 MET A O 1
ATOM 1599 N N . LYS A 1 198 ? 10.928 1.966 -29.582 1.00 98.38 198 LYS A N 1
ATOM 1600 C CA . LYS A 1 198 ? 10.866 1.138 -30.802 1.00 98.38 198 LYS A CA 1
ATOM 1601 C C . LYS A 1 198 ? 11.354 1.855 -32.077 1.00 98.38 198 LYS A C 1
ATOM 1603 O O . LYS A 1 198 ? 12.203 1.278 -32.766 1.00 98.38 198 LYS A O 1
ATOM 1608 N N . PRO A 1 199 ? 10.861 3.054 -32.452 1.00 98.44 199 PRO A N 1
ATOM 1609 C CA . PRO A 1 199 ? 11.347 3.765 -33.634 1.00 98.44 199 PRO A CA 1
ATOM 1610 C C . PRO A 1 199 ? 12.808 4.207 -33.498 1.00 98.44 199 PRO A C 1
ATOM 1612 O O . PRO A 1 199 ? 13.549 4.111 -34.478 1.00 98.44 199 PRO A O 1
ATOM 1615 N N . LEU A 1 200 ? 13.262 4.595 -32.301 1.00 98.75 200 LEU A N 1
ATOM 1616 C CA . LEU A 1 200 ? 14.667 4.947 -32.065 1.00 98.75 200 LEU A CA 1
ATOM 1617 C C . LEU A 1 200 ? 15.600 3.758 -32.329 1.00 98.75 200 LEU A C 1
ATOM 1619 O O . LEU A 1 200 ? 16.600 3.895 -33.036 1.00 98.75 200 LEU A O 1
ATOM 1623 N N . LEU A 1 201 ? 15.243 2.560 -31.853 1.00 98.69 201 LEU A N 1
ATOM 1624 C CA . LEU A 1 201 ? 15.999 1.338 -32.141 1.00 98.69 201 LEU A CA 1
ATOM 1625 C C . LEU A 1 201 ? 16.018 1.003 -33.637 1.00 98.69 201 LEU A C 1
ATOM 1627 O O . LEU A 1 201 ? 17.054 0.582 -34.156 1.00 98.69 201 LEU A O 1
ATOM 1631 N N . LYS A 1 202 ? 14.903 1.213 -34.350 1.00 98.56 202 LYS A N 1
ATOM 1632 C CA . LYS A 1 202 ? 14.863 1.051 -35.812 1.00 98.56 202 LYS A CA 1
ATOM 1633 C C . LYS A 1 202 ? 15.811 2.033 -36.503 1.00 98.56 202 LYS A C 1
ATOM 1635 O O . LYS A 1 202 ? 16.609 1.603 -37.334 1.00 98.56 202 LYS A O 1
ATOM 1640 N N . ARG A 1 203 ? 15.791 3.319 -36.126 1.00 98.62 203 ARG A N 1
ATOM 1641 C CA . ARG A 1 203 ? 16.679 4.336 -36.715 1.00 98.62 203 ARG A CA 1
ATOM 1642 C C . ARG A 1 203 ? 18.151 4.055 -36.421 1.00 98.62 203 ARG A C 1
ATOM 1644 O O . ARG A 1 203 ? 18.964 4.161 -37.333 1.00 98.62 203 ARG A O 1
ATOM 1651 N N . LYS A 1 204 ? 18.488 3.616 -35.201 1.00 98.62 204 LYS A N 1
ATOM 1652 C CA . LYS A 1 204 ? 19.848 3.180 -34.841 1.00 98.62 204 LYS A CA 1
ATOM 1653 C C . LYS A 1 204 ? 20.345 2.073 -35.773 1.00 98.62 204 LYS A C 1
ATOM 1655 O O . LYS A 1 204 ? 21.455 2.170 -36.285 1.00 98.62 204 LYS A O 1
ATOM 1660 N N . ARG A 1 205 ? 19.532 1.037 -36.016 1.00 98.69 205 ARG A N 1
ATOM 1661 C CA . ARG A 1 205 ? 19.905 -0.070 -36.918 1.00 98.69 205 ARG A CA 1
ATOM 1662 C C . ARG A 1 205 ? 20.073 0.392 -38.366 1.00 98.69 205 ARG A C 1
ATOM 1664 O O . ARG A 1 205 ? 21.001 -0.067 -39.022 1.00 98.69 205 ARG A O 1
ATOM 1671 N N . ALA A 1 206 ? 19.211 1.295 -38.839 1.00 98.62 206 ALA A N 1
ATOM 1672 C CA . ALA A 1 206 ? 19.316 1.873 -40.179 1.00 98.62 206 ALA A CA 1
ATOM 1673 C C . ALA A 1 206 ? 20.632 2.650 -40.356 1.00 98.62 206 ALA A C 1
ATOM 1675 O O . ALA A 1 206 ? 21.401 2.340 -41.258 1.00 98.62 206 ALA A O 1
ATOM 1676 N N . LEU A 1 207 ? 20.947 3.554 -39.421 1.00 98.81 207 LEU A N 1
ATOM 1677 C CA . LEU A 1 207 ? 22.205 4.311 -39.419 1.00 98.81 207 LEU A CA 1
ATOM 1678 C C . LEU A 1 207 ? 23.436 3.400 -39.365 1.00 98.81 207 LEU A C 1
ATOM 1680 O O . LEU A 1 207 ? 24.412 3.629 -40.068 1.00 98.81 207 LEU A O 1
ATOM 1684 N N . GLN A 1 208 ? 23.395 2.337 -38.559 1.00 98.81 208 GLN A N 1
ATOM 1685 C CA . GLN A 1 208 ? 24.474 1.347 -38.537 1.00 98.81 208 GLN A CA 1
ATOM 1686 C C . GLN A 1 208 ? 24.651 0.640 -39.888 1.00 98.81 208 GLN A C 1
ATOM 1688 O O . GLN A 1 208 ? 25.771 0.269 -40.221 1.00 98.81 208 GLN A O 1
ATOM 1693 N N . GLY A 1 209 ? 23.571 0.428 -40.645 1.00 98.56 209 GLY A N 1
ATOM 1694 C CA . GLY A 1 209 ? 23.634 -0.073 -42.019 1.00 98.56 209 GLY A CA 1
ATOM 1695 C C . GLY A 1 209 ? 24.335 0.912 -42.948 1.00 98.56 209 GLY A C 1
ATOM 1696 O O . GLY A 1 209 ? 25.348 0.554 -43.536 1.00 98.56 209 GLY A O 1
ATOM 1697 N N . GLU A 1 210 ? 23.863 2.160 -42.975 1.00 98.75 210 GLU A N 1
ATOM 1698 C CA . GLU A 1 210 ? 24.439 3.246 -43.784 1.00 98.75 210 GLU A CA 1
ATOM 1699 C C . GLU A 1 210 ? 25.952 3.403 -43.525 1.00 98.75 210 GLU A C 1
ATOM 1701 O O . GLU A 1 210 ? 26.756 3.397 -44.456 1.00 98.75 210 GLU A O 1
ATOM 1706 N N . ILE A 1 211 ? 26.363 3.430 -42.251 1.00 98.75 211 ILE A N 1
ATOM 1707 C CA . ILE A 1 211 ? 27.778 3.528 -41.861 1.00 98.75 211 ILE A CA 1
ATOM 1708 C C . ILE A 1 211 ? 28.587 2.322 -42.359 1.00 98.75 211 ILE A C 1
ATOM 1710 O O . ILE A 1 211 ? 29.705 2.496 -42.844 1.00 98.75 211 ILE A O 1
ATOM 1714 N N . ARG A 1 212 ? 28.062 1.094 -42.242 1.00 98.81 212 ARG A N 1
ATOM 1715 C CA . ARG A 1 212 ? 28.766 -0.108 -42.728 1.00 98.81 212 ARG A CA 1
ATOM 1716 C C . ARG A 1 212 ? 28.964 -0.074 -44.240 1.00 98.81 212 ARG A C 1
ATOM 1718 O O . ARG A 1 212 ? 30.044 -0.437 -44.713 1.00 98.81 212 ARG A O 1
ATOM 1725 N N . ASP A 1 213 ? 27.960 0.374 -44.983 1.00 98.75 213 ASP A N 1
ATOM 1726 C CA . ASP A 1 213 ? 28.042 0.491 -46.437 1.00 98.75 213 ASP A CA 1
ATOM 1727 C C . ASP A 1 213 ? 29.105 1.519 -46.837 1.00 98.75 213 ASP A C 1
ATOM 1729 O O . ASP A 1 213 ? 29.938 1.256 -47.707 1.00 98.75 213 ASP A O 1
ATOM 1733 N N . ASP A 1 214 ? 29.141 2.667 -46.161 1.00 98.75 214 ASP A N 1
ATOM 1734 C CA . ASP A 1 214 ? 30.125 3.713 -46.437 1.00 98.75 214 ASP A CA 1
ATOM 1735 C C . ASP A 1 214 ? 31.550 3.301 -46.055 1.00 98.75 214 ASP A C 1
ATOM 1737 O O . ASP A 1 214 ? 32.486 3.552 -46.820 1.00 98.75 214 ASP A O 1
ATOM 1741 N N . VAL A 1 215 ? 31.728 2.582 -44.942 1.00 98.75 215 VAL A N 1
ATOM 1742 C CA . VAL A 1 215 ? 33.017 1.969 -44.584 1.00 98.75 215 VAL A CA 1
ATOM 1743 C C . VAL A 1 215 ? 33.454 0.963 -45.652 1.00 98.75 215 VAL A C 1
ATOM 1745 O O . VAL A 1 215 ? 34.612 0.973 -46.062 1.00 98.75 215 VAL A O 1
ATOM 1748 N N . THR A 1 216 ? 32.539 0.143 -46.171 1.00 98.75 216 THR A N 1
ATOM 1749 C CA . THR A 1 216 ? 32.843 -0.838 -47.230 1.00 98.75 216 THR A CA 1
ATOM 1750 C C . THR A 1 216 ? 33.283 -0.153 -48.527 1.00 98.75 216 THR A C 1
ATOM 1752 O O . THR A 1 216 ? 34.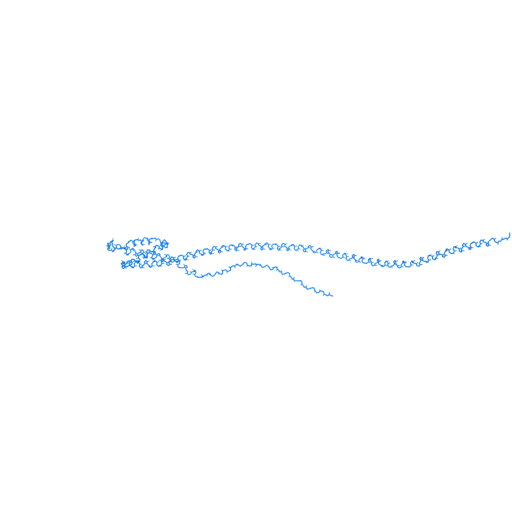285 -0.544 -49.139 1.00 98.75 216 THR A O 1
ATOM 1755 N N . LYS A 1 217 ? 32.592 0.922 -48.931 1.00 98.75 217 LYS A N 1
ATOM 1756 C CA . LYS A 1 217 ? 32.993 1.756 -50.079 1.00 98.75 217 LYS A CA 1
ATOM 1757 C C . LYS A 1 217 ? 34.366 2.388 -49.855 1.00 98.75 217 LYS A C 1
ATOM 1759 O O . LYS A 1 217 ? 35.184 2.406 -50.774 1.00 98.75 217 LYS A O 1
ATOM 1764 N N . LEU A 1 218 ? 34.631 2.899 -48.652 1.00 98.81 218 LEU A N 1
ATOM 1765 C CA . LEU A 1 218 ? 35.912 3.511 -48.305 1.00 98.81 218 LEU A CA 1
ATOM 1766 C C . LEU A 1 218 ? 37.058 2.493 -48.357 1.00 98.81 218 LEU A C 1
ATOM 1768 O O . LEU A 1 218 ? 38.101 2.794 -48.933 1.00 98.81 218 LEU A O 1
ATOM 1772 N N . ILE A 1 219 ? 36.856 1.286 -47.822 1.00 98.75 219 ILE A N 1
ATOM 1773 C CA . ILE A 1 219 ? 37.828 0.184 -47.898 1.00 98.75 219 ILE A CA 1
ATOM 1774 C C . ILE A 1 219 ? 38.114 -0.172 -49.361 1.00 98.75 219 ILE A C 1
ATOM 1776 O O . ILE A 1 219 ? 39.274 -0.259 -49.752 1.00 98.75 219 ILE A O 1
ATOM 1780 N N . SER A 1 220 ? 37.074 -0.283 -50.192 1.00 98.69 220 SER A N 1
ATOM 1781 C CA . SER A 1 220 ? 37.228 -0.578 -51.625 1.00 98.69 220 SER A CA 1
ATOM 1782 C C . SER A 1 220 ? 38.055 0.493 -52.343 1.00 98.69 220 SER A C 1
ATOM 1784 O O . SER A 1 220 ? 38.997 0.172 -53.063 1.00 98.69 220 SER A O 1
ATOM 1786 N N . ARG A 1 221 ? 37.769 1.779 -52.086 1.00 98.69 221 ARG A N 1
ATOM 1787 C CA . ARG A 1 221 ? 38.556 2.904 -52.624 1.00 98.69 221 ARG A CA 1
ATOM 1788 C C . ARG A 1 221 ? 40.005 2.875 -52.143 1.00 98.69 221 ARG A C 1
ATOM 1790 O O . ARG A 1 221 ? 40.903 3.190 -52.917 1.00 98.69 221 ARG A O 1
ATOM 1797 N N . ARG A 1 222 ? 40.237 2.505 -50.879 1.00 98.62 222 ARG A N 1
ATOM 1798 C CA . ARG A 1 222 ? 41.585 2.382 -50.314 1.00 98.62 222 ARG A CA 1
ATOM 1799 C C . ARG A 1 222 ? 42.380 1.277 -51.009 1.00 98.62 222 ARG A C 1
ATOM 1801 O O . ARG A 1 222 ? 43.539 1.519 -51.314 1.00 98.62 222 ARG A O 1
ATOM 1808 N N . HIS A 1 223 ? 41.771 0.128 -51.307 1.00 98.75 223 HIS A N 1
ATOM 1809 C CA . HIS A 1 223 ? 42.430 -0.924 -52.090 1.00 98.75 223 HIS A CA 1
ATOM 1810 C C . HIS A 1 223 ? 42.800 -0.434 -53.493 1.00 98.75 223 HIS A C 1
ATOM 1812 O O . HIS A 1 223 ? 43.960 -0.528 -53.873 1.00 98.75 223 HIS A O 1
ATOM 1818 N N . SER A 1 224 ? 41.871 0.208 -54.212 1.00 98.62 224 SER A N 1
ATOM 1819 C CA . SER A 1 224 ? 42.176 0.764 -55.539 1.00 98.62 224 SER A CA 1
ATOM 1820 C C . SER A 1 224 ? 43.302 1.801 -55.511 1.00 98.62 224 SER A C 1
ATOM 1822 O O . SER A 1 224 ? 44.093 1.876 -56.445 1.00 98.62 224 SER A O 1
ATOM 1824 N N . LEU A 1 225 ? 43.385 2.616 -54.454 1.00 98.56 225 LEU A N 1
ATOM 1825 C CA . LEU A 1 225 ? 44.476 3.575 -54.294 1.00 98.56 225 LEU A CA 1
ATOM 1826 C C . LEU A 1 225 ? 45.826 2.874 -54.098 1.00 98.56 225 LEU A C 1
ATOM 1828 O O . LEU A 1 225 ? 46.810 3.322 -54.677 1.00 98.56 225 LEU A O 1
ATOM 1832 N N . VAL A 1 226 ? 45.870 1.799 -53.308 1.00 98.69 226 VAL A N 1
ATOM 1833 C CA . VAL A 1 226 ? 47.090 0.997 -53.122 1.00 98.69 226 VAL A CA 1
ATOM 1834 C C . VAL A 1 226 ? 47.558 0.433 -54.466 1.00 98.69 226 VAL A C 1
ATOM 1836 O O . VAL A 1 226 ? 48.693 0.697 -54.849 1.00 98.69 226 VAL A O 1
ATOM 1839 N N . ASP A 1 227 ? 46.664 -0.183 -55.246 1.00 98.50 227 ASP A N 1
ATOM 1840 C CA . ASP A 1 227 ? 47.004 -0.722 -56.573 1.00 98.50 227 ASP A CA 1
ATOM 1841 C C . ASP A 1 227 ? 47.557 0.354 -57.529 1.00 98.50 227 ASP A C 1
ATOM 1843 O O . ASP A 1 227 ? 48.432 0.095 -58.358 1.00 98.50 227 ASP A O 1
ATOM 1847 N N . LEU A 1 228 ? 47.025 1.581 -57.456 1.00 98.56 228 LEU A N 1
ATOM 1848 C CA . LEU A 1 228 ? 47.502 2.705 -58.267 1.00 98.56 228 LEU A CA 1
ATOM 1849 C C . LEU A 1 228 ? 48.874 3.213 -57.817 1.00 98.56 228 LEU A C 1
ATOM 1851 O O . LEU A 1 228 ? 49.671 3.611 -58.665 1.00 98.56 228 LEU A O 1
ATOM 1855 N N . LEU A 1 229 ? 49.148 3.219 -56.512 1.00 98.25 229 LEU A N 1
ATOM 1856 C CA . LEU A 1 229 ? 50.455 3.597 -55.975 1.00 98.25 229 LEU A CA 1
ATOM 1857 C C . LEU A 1 229 ? 51.528 2.577 -56.365 1.00 98.25 229 LEU A C 1
ATOM 1859 O O . LEU A 1 229 ? 52.619 2.983 -56.765 1.00 98.25 229 LEU A O 1
ATOM 1863 N N . ASP A 1 230 ? 51.199 1.285 -56.340 1.00 98.50 230 ASP A N 1
ATOM 1864 C CA . ASP A 1 230 ? 52.104 0.221 -56.783 1.00 98.50 230 ASP A CA 1
ATOM 1865 C C . ASP A 1 230 ? 52.451 0.388 -58.271 1.00 98.50 230 ASP A C 1
ATOM 1867 O O . ASP A 1 230 ? 53.626 0.482 -58.630 1.00 98.50 230 ASP A O 1
ATOM 1871 N N . LYS A 1 231 ? 51.445 0.596 -59.132 1.00 98.31 231 LYS A N 1
ATOM 1872 C CA . LYS A 1 231 ? 51.659 0.897 -60.563 1.00 98.31 231 LYS A CA 1
ATOM 1873 C C . LYS A 1 231 ? 52.457 2.178 -60.795 1.00 98.31 231 LYS A C 1
ATOM 1875 O O . LYS A 1 231 ? 53.273 2.249 -61.710 1.00 98.31 231 LYS A O 1
ATOM 1880 N N . GLN A 1 232 ? 52.221 3.220 -59.996 1.00 98.19 232 GLN A N 1
ATOM 1881 C CA . GLN A 1 232 ? 53.001 4.456 -60.078 1.00 98.19 232 GLN A CA 1
ATOM 1882 C C . GLN A 1 232 ? 54.476 4.203 -59.734 1.00 98.19 232 GLN A C 1
ATOM 1884 O O . GLN A 1 232 ? 55.353 4.818 -60.344 1.00 98.19 232 GLN A O 1
ATOM 1889 N N . SER A 1 233 ? 54.750 3.325 -58.766 1.00 98.19 233 SER A N 1
ATOM 1890 C CA . SER A 1 233 ? 56.106 2.908 -58.412 1.00 98.19 233 SER A CA 1
ATOM 1891 C C . SER A 1 233 ? 56.768 2.145 -59.560 1.00 98.19 233 SER A C 1
ATOM 1893 O O . SER A 1 233 ? 57.877 2.501 -59.948 1.00 98.19 233 SER A O 1
ATOM 1895 N N . GLU A 1 234 ? 56.079 1.171 -60.161 1.00 97.69 234 GLU A N 1
ATOM 1896 C CA . GLU A 1 234 ? 56.571 0.422 -61.331 1.00 97.69 234 GLU A CA 1
ATOM 1897 C C . GLU A 1 234 ? 56.925 1.354 -62.497 1.00 97.69 234 GLU A C 1
ATOM 1899 O O . GLU A 1 234 ? 58.061 1.365 -62.967 1.00 97.69 234 GLU A O 1
ATOM 1904 N N . LEU A 1 235 ? 55.999 2.237 -62.890 1.00 97.44 235 LEU A N 1
ATOM 1905 C CA . LEU A 1 235 ? 56.233 3.212 -63.961 1.00 97.44 235 LEU A CA 1
ATOM 1906 C C . LEU A 1 235 ? 57.402 4.159 -63.658 1.00 97.44 235 LEU A C 1
ATOM 1908 O O . LEU A 1 235 ? 58.112 4.592 -64.568 1.00 97.44 235 LEU A O 1
ATOM 1912 N N . ARG A 1 236 ? 57.605 4.516 -62.384 1.00 97.19 236 ARG A N 1
ATOM 1913 C CA . ARG A 1 236 ? 58.742 5.342 -61.962 1.00 97.19 236 ARG A CA 1
ATOM 1914 C C . ARG A 1 236 ? 60.064 4.599 -62.138 1.00 97.19 236 ARG A C 1
ATOM 1916 O O . ARG A 1 236 ? 61.043 5.235 -62.525 1.00 97.19 236 ARG A O 1
ATOM 1923 N N . GLU A 1 237 ? 60.103 3.303 -61.845 1.00 97.38 237 GLU A N 1
ATOM 1924 C CA . GLU A 1 237 ? 61.286 2.469 -62.065 1.00 97.38 237 GLU A CA 1
ATOM 1925 C C . GLU A 1 237 ? 61.569 2.291 -63.562 1.00 97.38 237 GLU A C 1
ATOM 1927 O O . GLU A 1 237 ? 62.702 2.521 -63.985 1.00 97.38 237 GLU A O 1
ATOM 1932 N N . ASP A 1 238 ? 60.544 2.023 -64.375 1.00 96.56 238 ASP A N 1
ATOM 1933 C CA . ASP A 1 238 ? 60.661 1.892 -65.837 1.00 96.56 238 ASP A CA 1
ATOM 1934 C C . ASP A 1 238 ? 61.154 3.178 -66.523 1.00 96.56 238 ASP A C 1
ATOM 1936 O O . ASP A 1 238 ? 61.836 3.135 -67.551 1.00 96.56 238 ASP A O 1
ATOM 1940 N N . LEU A 1 239 ? 60.851 4.347 -65.951 1.00 97.19 239 LEU A N 1
ATOM 1941 C CA . LEU A 1 239 ? 61.297 5.634 -66.485 1.00 97.19 239 LEU A CA 1
ATOM 1942 C C . LEU A 1 239 ? 62.808 5.865 -66.304 1.00 97.19 239 LEU A C 1
ATOM 1944 O O . LEU A 1 239 ? 63.419 6.550 -67.129 1.00 97.19 239 LEU A O 1
ATOM 1948 N N . LYS A 1 240 ? 63.434 5.293 -65.264 1.00 96.75 240 LYS A N 1
ATOM 1949 C CA . LYS A 1 240 ? 64.870 5.479 -64.977 1.00 96.75 240 LYS A CA 1
ATOM 1950 C C . LYS A 1 240 ? 65.778 5.114 -66.164 1.00 96.75 240 LYS A C 1
ATOM 1952 O O . LYS A 1 240 ? 66.546 5.981 -66.587 1.00 96.75 240 LYS A O 1
ATOM 1957 N N . PRO A 1 241 ? 65.699 3.907 -66.765 1.00 96.81 241 PRO A N 1
ATOM 1958 C CA . PRO A 1 241 ? 66.547 3.558 -67.904 1.00 96.81 241 PRO A CA 1
ATOM 1959 C C . PRO A 1 241 ? 66.238 4.389 -69.157 1.00 96.81 241 PRO A C 1
ATOM 1961 O O . PRO A 1 241 ? 67.139 4.640 -69.958 1.00 96.81 241 PRO A O 1
ATOM 1964 N N . ILE A 1 242 ? 64.993 4.845 -69.347 1.00 96.50 242 ILE A N 1
ATOM 1965 C CA . ILE A 1 242 ? 64.631 5.727 -70.469 1.00 96.50 242 ILE A CA 1
ATOM 1966 C C . ILE A 1 242 ? 65.338 7.075 -70.326 1.00 96.50 242 ILE A C 1
ATOM 1968 O O . ILE A 1 242 ? 65.933 7.554 -71.292 1.00 96.50 242 ILE A O 1
ATOM 1972 N N . GLU A 1 243 ? 65.324 7.661 -69.128 1.00 96.25 243 GLU A N 1
ATOM 1973 C CA . GLU A 1 243 ? 66.028 8.913 -68.841 1.00 96.25 243 GLU A CA 1
ATOM 1974 C C . GLU A 1 243 ? 67.542 8.756 -69.072 1.00 96.25 243 GLU A C 1
ATOM 1976 O O . GLU A 1 243 ? 68.162 9.566 -69.770 1.00 96.25 243 GLU A O 1
ATOM 1981 N N . GLU A 1 244 ? 68.140 7.659 -68.593 1.00 96.56 244 GLU A N 1
ATOM 1982 C CA . GLU A 1 244 ? 69.549 7.338 -68.856 1.00 96.56 244 GLU A CA 1
ATOM 1983 C C . GLU A 1 244 ? 69.852 7.212 -70.356 1.00 96.56 244 GLU A C 1
ATOM 1985 O O . GLU A 1 244 ? 70.849 7.751 -70.853 1.00 96.56 244 GLU A O 1
ATOM 1990 N N . ASN A 1 245 ? 68.993 6.515 -71.100 1.00 96.75 245 ASN A N 1
ATOM 1991 C CA . ASN A 1 245 ? 69.139 6.337 -72.540 1.00 96.75 245 ASN A CA 1
ATOM 1992 C C . ASN A 1 245 ? 68.964 7.655 -73.296 1.00 96.75 245 ASN A C 1
ATOM 1994 O O . ASN A 1 245 ? 69.717 7.914 -74.236 1.00 96.75 245 ASN A O 1
ATOM 1998 N N . MET A 1 246 ? 68.057 8.532 -72.864 1.00 96.75 246 MET A N 1
ATOM 1999 C CA . MET A 1 246 ? 67.919 9.875 -73.422 1.00 96.75 246 MET A CA 1
ATOM 2000 C C . MET A 1 246 ? 69.205 10.688 -73.223 1.00 96.75 246 MET A C 1
ATOM 2002 O O . MET A 1 246 ? 69.659 11.358 -74.155 1.00 96.75 246 MET A O 1
ATOM 2006 N N . VAL A 1 247 ? 69.835 10.620 -72.044 1.00 96.88 247 VAL A N 1
ATOM 2007 C CA . VAL A 1 247 ? 71.128 11.281 -71.793 1.00 96.88 247 VAL A CA 1
ATOM 2008 C C . VAL A 1 247 ? 72.217 10.727 -72.717 1.00 96.88 247 VAL A C 1
ATOM 2010 O O . VAL A 1 247 ? 72.961 11.512 -73.314 1.00 96.88 247 VAL A O 1
ATOM 2013 N N . LYS A 1 248 ? 72.297 9.399 -72.886 1.00 96.38 248 LYS A N 1
ATOM 2014 C CA . LYS A 1 248 ? 73.239 8.756 -73.823 1.00 96.38 248 LYS A CA 1
ATOM 2015 C C . LYS A 1 248 ? 72.988 9.209 -75.264 1.00 96.38 248 LYS A C 1
ATOM 2017 O O . LYS A 1 248 ? 73.923 9.661 -75.921 1.00 96.38 248 LYS A O 1
ATOM 2022 N N . ALA A 1 249 ? 71.739 9.194 -75.727 1.00 96.75 249 ALA A N 1
ATOM 2023 C CA . ALA A 1 249 ? 71.358 9.651 -77.062 1.00 96.75 249 ALA A CA 1
ATOM 2024 C C . ALA A 1 249 ? 71.733 11.126 -77.295 1.00 96.75 249 ALA A C 1
ATOM 2026 O O . ALA A 1 249 ? 72.315 11.460 -78.326 1.00 96.75 249 ALA A O 1
ATOM 2027 N N . LYS A 1 250 ? 71.506 12.007 -76.308 1.00 96.94 250 LYS A N 1
ATOM 2028 C CA . LYS A 1 250 ? 71.944 13.417 -76.354 1.00 96.94 250 LYS A CA 1
ATOM 2029 C C . LYS A 1 250 ? 73.470 13.572 -76.432 1.00 96.94 250 LYS A C 1
ATOM 2031 O O . LYS A 1 250 ? 73.940 14.563 -76.990 1.00 96.94 250 LYS A O 1
ATOM 2036 N N . ARG A 1 251 ? 74.258 12.658 -75.851 1.00 96.06 251 ARG A N 1
ATOM 2037 C CA . ARG A 1 251 ? 75.731 12.657 -75.982 1.00 96.06 251 ARG A CA 1
ATOM 2038 C C . ARG A 1 251 ? 76.163 12.199 -77.376 1.00 96.06 251 ARG A C 1
ATOM 2040 O O . ARG A 1 251 ? 76.967 12.882 -77.998 1.00 96.06 251 ARG A O 1
ATOM 2047 N N . VAL A 1 252 ? 75.585 11.107 -77.879 1.00 96.38 252 VAL A N 1
ATOM 2048 C CA . VAL A 1 252 ? 75.859 10.584 -79.231 1.00 96.38 252 VAL A CA 1
ATOM 2049 C C . VAL A 1 252 ? 75.512 11.617 -80.300 1.00 96.38 252 VAL A C 1
ATOM 2051 O O . VAL A 1 252 ? 76.328 11.875 -81.179 1.00 96.38 252 VAL A O 1
ATOM 2054 N N . LYS A 1 253 ? 74.347 12.266 -80.187 1.00 96.88 253 LYS A N 1
ATOM 2055 C CA . LYS A 1 253 ? 73.936 13.351 -81.085 1.00 96.88 253 LYS A CA 1
ATOM 2056 C C . LYS A 1 253 ? 74.996 14.454 -81.162 1.00 96.88 253 LYS A C 1
ATOM 2058 O O . LYS A 1 253 ? 75.415 14.800 -82.258 1.00 96.88 253 LYS A O 1
ATOM 2063 N N . ARG A 1 254 ? 75.472 14.951 -80.013 1.00 95.75 254 ARG A N 1
ATOM 2064 C CA . ARG A 1 254 ? 76.521 15.985 -79.962 1.00 95.75 254 ARG A CA 1
ATOM 2065 C C . ARG A 1 254 ? 77.831 15.527 -80.607 1.00 95.75 254 ARG A C 1
ATOM 2067 O O . ARG A 1 254 ? 78.449 16.303 -81.320 1.00 95.75 254 ARG A O 1
ATOM 2074 N N . ALA A 1 255 ? 78.240 14.277 -80.385 1.00 95.56 255 ALA A N 1
ATOM 2075 C CA . ALA A 1 255 ? 79.441 13.722 -81.010 1.00 95.56 255 ALA A CA 1
ATOM 2076 C C . ALA A 1 255 ? 79.308 13.614 -82.541 1.00 95.56 255 ALA A C 1
ATOM 2078 O O . ALA A 1 255 ? 80.251 13.927 -83.259 1.00 95.56 255 ALA A O 1
ATOM 2079 N N . LEU A 1 256 ? 78.138 13.212 -83.048 1.00 94.56 256 LEU A N 1
ATOM 2080 C CA . LEU A 1 256 ? 77.852 13.186 -84.487 1.00 94.56 256 LEU A CA 1
ATOM 2081 C C . LEU A 1 256 ? 77.841 14.589 -85.100 1.00 94.56 256 LEU A C 1
ATOM 2083 O O . LEU A 1 256 ? 78.429 14.788 -86.157 1.00 94.56 256 LEU A O 1
ATOM 2087 N N . GLU A 1 257 ? 77.202 15.556 -84.437 1.00 94.88 257 GLU A N 1
ATOM 2088 C CA . GLU A 1 257 ? 77.210 16.964 -84.857 1.00 94.88 257 GLU A CA 1
ATOM 2089 C C . GLU A 1 257 ? 78.642 17.525 -84.918 1.00 94.88 257 GLU A C 1
ATOM 2091 O O . GLU A 1 257 ? 78.970 18.261 -85.846 1.00 94.88 257 GLU A O 1
ATOM 2096 N N . GLU A 1 258 ? 79.509 17.139 -83.975 1.00 94.50 258 GLU A N 1
ATOM 2097 C CA . GLU A 1 258 ? 80.932 17.495 -83.979 1.00 94.50 258 GLU A CA 1
ATOM 2098 C C . GLU A 1 258 ? 81.686 16.859 -85.151 1.00 94.50 258 GLU A C 1
ATOM 2100 O O . GLU A 1 258 ? 82.333 17.566 -85.919 1.00 94.50 258 GLU A O 1
ATOM 2105 N N . MET A 1 259 ? 81.564 15.538 -85.330 1.00 94.25 259 MET A N 1
ATOM 2106 C CA . MET A 1 259 ? 82.201 14.825 -86.444 1.00 94.25 259 MET A CA 1
ATOM 2107 C C . MET A 1 259 ? 81.755 15.384 -87.798 1.00 94.25 259 MET A C 1
ATOM 2109 O O . MET A 1 259 ? 82.576 15.531 -88.698 1.00 94.25 259 MET A O 1
ATOM 2113 N N . HIS A 1 260 ? 80.474 15.738 -87.941 1.00 91.81 260 HIS A N 1
ATOM 2114 C CA . HIS A 1 260 ? 79.963 16.386 -89.145 1.00 91.81 260 HIS A CA 1
ATOM 2115 C C . HIS A 1 260 ? 80.614 17.755 -89.376 1.00 91.81 260 HIS A C 1
ATOM 2117 O O . HIS A 1 260 ? 81.010 18.052 -90.500 1.00 91.81 260 HIS A O 1
ATOM 2123 N N . ARG A 1 261 ? 80.777 18.572 -88.325 1.00 92.44 261 ARG A N 1
ATOM 2124 C CA . ARG A 1 261 ? 81.459 19.871 -88.424 1.00 92.44 261 ARG A CA 1
ATOM 2125 C C . ARG A 1 261 ? 82.913 19.717 -88.881 1.00 92.44 261 ARG A C 1
ATOM 2127 O O . ARG A 1 261 ? 83.336 20.471 -89.751 1.00 92.44 261 ARG A O 1
ATOM 2134 N N . ILE A 1 262 ? 83.638 18.740 -88.327 1.00 90.50 262 ILE A N 1
ATOM 2135 C CA . ILE A 1 262 ? 85.022 18.421 -88.718 1.00 90.50 262 ILE A CA 1
ATOM 2136 C C . ILE A 1 262 ? 85.072 17.984 -90.187 1.00 90.50 262 ILE A C 1
ATOM 2138 O O . ILE A 1 262 ? 85.790 18.582 -90.975 1.00 90.50 262 ILE A O 1
ATOM 2142 N N . ALA A 1 263 ? 84.245 17.016 -90.591 1.00 86.81 263 ALA A N 1
ATOM 2143 C CA . ALA A 1 263 ? 84.239 16.508 -91.965 1.00 86.81 263 ALA A CA 1
ATOM 2144 C C . ALA A 1 263 ? 83.893 17.586 -93.012 1.00 86.81 263 ALA A C 1
ATOM 2146 O O . ALA A 1 263 ? 84.448 17.585 -94.108 1.00 86.81 263 ALA A O 1
ATOM 2147 N N . VAL A 1 264 ? 82.981 18.511 -92.687 1.00 86.06 264 VAL A N 1
ATOM 2148 C CA . VAL A 1 264 ? 82.660 19.663 -93.548 1.00 86.06 264 VAL A CA 1
ATOM 2149 C C . VAL A 1 264 ? 83.852 20.621 -93.667 1.00 86.06 264 VAL A C 1
ATOM 2151 O O . VAL A 1 264 ? 84.087 21.145 -94.754 1.00 86.06 264 VAL A O 1
ATOM 2154 N N . ALA A 1 265 ? 84.611 20.835 -92.586 1.00 83.81 265 ALA A N 1
ATOM 2155 C CA . ALA A 1 265 ? 85.827 21.648 -92.613 1.00 83.81 265 ALA A CA 1
ATOM 2156 C C . ALA A 1 265 ? 86.932 20.994 -93.466 1.00 83.81 265 ALA A C 1
ATOM 2158 O O . ALA A 1 265 ? 87.450 21.640 -94.375 1.00 83.81 265 ALA A O 1
ATOM 2159 N N . ASP A 1 266 ? 87.205 19.702 -93.255 1.00 83.06 266 ASP A N 1
ATOM 2160 C CA . ASP A 1 266 ? 88.216 18.937 -94.003 1.00 83.06 266 ASP A CA 1
ATOM 2161 C C . ASP A 1 266 ? 87.892 18.872 -95.511 1.00 83.06 266 ASP A C 1
ATOM 2163 O O . ASP A 1 266 ? 88.769 19.020 -96.365 1.00 83.06 266 ASP A O 1
ATOM 2167 N N . ALA A 1 267 ? 86.613 18.704 -95.874 1.00 76.88 267 ALA A N 1
ATOM 2168 C CA . ALA A 1 267 ? 86.172 18.742 -97.271 1.00 76.88 267 ALA A CA 1
ATOM 2169 C C . ALA A 1 267 ? 86.375 20.125 -97.923 1.00 76.88 267 ALA A C 1
ATOM 2171 O O . ALA A 1 267 ? 86.621 20.209 -99.129 1.00 76.88 267 ALA A O 1
ATOM 2172 N N . GLY A 1 268 ? 86.304 21.205 -97.138 1.00 72.44 268 GLY A N 1
ATOM 2173 C CA . GLY A 1 268 ? 86.628 22.560 -97.586 1.00 72.44 268 GLY A CA 1
ATOM 2174 C C . GLY A 1 268 ? 88.119 22.761 -97.885 1.00 72.44 268 GLY A C 1
ATOM 2175 O O . GLY A 1 268 ? 88.455 23.465 -98.837 1.00 72.44 268 GLY A O 1
ATOM 2176 N N . GLU A 1 269 ? 89.012 22.110 -97.135 1.00 65.25 269 GLU A N 1
ATOM 2177 C CA . GLU A 1 269 ? 90.465 22.142 -97.379 1.00 65.25 269 GLU A CA 1
ATOM 2178 C C . GLU A 1 269 ? 90.887 21.308 -98.602 1.00 65.25 269 GLU A C 1
ATOM 2180 O O . GLU A 1 269 ? 91.816 21.677 -99.317 1.00 65.25 269 GLU A O 1
ATOM 2185 N N . LEU A 1 270 ? 90.175 20.220 -98.913 1.00 60.09 270 LEU A N 1
ATOM 2186 C CA . LEU A 1 270 ? 90.441 19.404 -100.108 1.00 60.09 270 LEU A CA 1
ATOM 2187 C C . LEU A 1 270 ? 89.927 20.044 -101.411 1.00 60.09 270 LEU A C 1
ATOM 2189 O O . LEU A 1 270 ? 90.461 19.762 -102.483 1.00 60.09 270 LEU A O 1
ATOM 2193 N N . GLY A 1 271 ? 88.924 20.926 -101.335 1.00 57.25 271 GLY A N 1
ATOM 2194 C CA . GLY A 1 271 ? 88.405 21.684 -102.482 1.00 57.25 271 GLY A CA 1
ATOM 2195 C C . GLY A 1 271 ? 89.254 22.897 -102.887 1.00 57.25 271 GLY A C 1
ATOM 2196 O O . GLY A 1 271 ? 89.070 23.425 -103.981 1.00 57.25 271 GLY A O 1
ATOM 2197 N N . SER A 1 272 ? 90.192 23.336 -102.041 1.00 52.53 272 SER A N 1
ATOM 2198 C CA . SER A 1 272 ? 91.090 24.469 -102.316 1.00 52.53 272 SER A CA 1
ATOM 2199 C C . SER A 1 272 ? 92.447 24.057 -102.908 1.00 52.53 272 SER A C 1
ATOM 2201 O O . SER A 1 272 ? 93.275 24.918 -103.204 1.00 52.53 272 SER A O 1
ATOM 2203 N N . SER A 1 273 ? 92.655 22.762 -103.180 1.00 50.00 273 SER A N 1
ATOM 2204 C CA . SER A 1 273 ? 93.822 22.239 -103.904 1.00 50.00 273 SER A CA 1
ATOM 2205 C C . SER A 1 273 ? 93.466 21.858 -105.348 1.00 50.00 273 SER A C 1
ATOM 2207 O O . SER A 1 273 ? 93.427 20.697 -105.746 1.00 50.00 273 SER A O 1
ATOM 2209 N N . THR A 1 274 ? 93.180 22.862 -106.171 1.00 41.94 274 THR A N 1
ATOM 2210 C CA . THR A 1 274 ? 93.428 22.810 -107.620 1.00 41.94 274 THR A CA 1
ATOM 2211 C C . THR A 1 274 ? 93.971 24.176 -108.019 1.00 41.94 274 THR A C 1
ATOM 2213 O O . THR A 1 274 ? 93.240 25.082 -108.399 1.00 41.94 274 THR A O 1
ATOM 2216 N N . MET A 1 275 ? 95.280 24.309 -107.818 1.00 42.88 275 MET A N 1
ATOM 2217 C CA . MET A 1 275 ? 96.146 25.268 -108.505 1.00 42.88 275 MET A CA 1
ATOM 2218 C C . MET A 1 275 ? 96.301 24.852 -109.980 1.00 42.88 275 MET A C 1
ATOM 2220 O O . MET A 1 275 ? 96.104 23.668 -110.285 1.00 42.88 275 MET A O 1
ATOM 2224 N N . PRO A 1 276 ? 96.725 25.754 -110.882 1.00 45.91 276 PRO A N 1
ATOM 2225 C CA . PRO A 1 276 ? 97.414 27.028 -110.626 1.00 45.91 276 PRO A CA 1
ATOM 2226 C C . PRO A 1 276 ? 96.639 28.297 -110.995 1.00 45.91 276 PRO A C 1
ATOM 2228 O O . PRO A 1 276 ? 95.878 28.277 -111.988 1.00 45.91 276 PRO A O 1
#

Foldseek 3Di:
DDDPDDDDDDDDDDPPPPPPPPPPCPPPPPDPVVVVCVVVVVCLVVVLVVLLVVLVVLLCVLPPPPPDDPPPPDQPCVVLSVVVVVLSVDDPVVNLVVLVVLVVSLVVVVVCLVSDDPSVNVSSVSSVVSNVSSVVVSVVVVVVVVVVVVVVVVVVVVVVVVVVVVVVVVVVVVVVVVVVVVVVVVVVVVVVVVVVVVVVVVVVVVVVVVVVVVVVVVVVVVVVVVVVVVVVVVVVVVVVVVVVVVVVVVVVVVVVVVVVVVVVVVVVVVVPPDDD

Secondary structure (DSSP, 8-state):
-----PPPPPPPPP-----------------TTSHHHHHHHTTHHHHHHHHHHHHHHHHHHHT-TTS----TTS-TTHHHHHHHHHHTTS-HHHHHHTHHHHHHHHHHHHHTGGG--HHHHHHHHHHHHHHHHHHHHHHHHHHHHHHHHHHHHHHHHHHHHHHHHHHHHHHHHHHHHHHHHHHHHHHHHHHHHHHHHHHHHHHHHHHHHHHHHHHHHHHHHHHHHHHHHHHHHHHHHHHHHHHHHHHHHHHHHHHHHHHHHHHHHHHHHHTT----

Radius of gyration: 69.6 Å; Cα contacts (8 Å, |Δi|>4): 33; chains: 1; bounding box: 151×46×196 Å

Sequence (276 aa):
MDISLSPLPSPQPPKHEVQRGEVLERGSNFPSQFLARSVFVTSLPHFLAHVLTFLRRFLTKVMSPKNPPFECGQSPASPVIKRLRRMLTISTEDLMEDFGEFSEFIKELNDYSWRLSKEEKRFLDSVLRLERELKESASFVIAVENVKDCHSEVTEAVDSQIEITKETMGVQEEILGICFNEERRVDDRLLMLNKEMKPLLKRKRALQGEIRDDVTKLISRRHSLVDLLDKQSELREDLKPIEENMVKAKRVKRALEEMHRIAVADAGELGSSTMP

Solvent-accessible surface area (backbone atoms only — not comparable to full-atom values): 16210 Å² total; per-residue (Å²): 137,86,80,82,77,75,82,81,81,77,86,74,76,82,83,75,77,69,78,72,73,81,74,77,80,72,77,80,83,71,70,85,66,60,70,75,51,58,73,54,67,77,44,51,67,58,51,54,50,49,52,51,49,49,49,56,52,46,54,54,58,80,64,40,87,83,55,78,82,70,74,94,78,77,69,88,57,57,69,55,55,56,50,52,51,55,57,72,66,50,54,71,66,59,44,57,74,43,37,67,64,53,52,54,51,52,51,58,55,56,75,48,50,90,79,49,52,78,67,54,44,57,50,49,56,53,50,58,48,48,53,52,54,47,54,56,46,52,58,47,50,55,53,51,49,55,49,50,52,52,49,50,54,52,49,55,53,50,52,52,52,50,51,54,49,52,52,53,50,54,53,51,52,51,52,51,54,52,51,54,53,49,52,53,54,50,50,54,49,51,52,51,52,53,60,57,46,52,59,53,55,52,50,53,55,50,52,54,48,55,52,50,54,52,52,51,54,49,52,52,52,51,51,55,50,50,58,50,51,52,51,52,50,51,55,55,57,63,44,50,61,52,54,54,47,50,53,50,50,58,50,52,50,53,52,50,56,48,53,50,53,50,53,55,50,54,54,54,60,62,69,70,72,75,80,134

pLDDT: mean 77.57, std 21.72, range [32.72, 98.81]

Organism: Trifolium pratense (NCBI:txid57577)

Mean predicted aligned error: 16.96 Å